Protein AF-A0A538CDM9-F1 (afdb_monomer)

Secondary structure (DSSP, 8-state):
--TT-----HHHHHHHHHHHHHHHHHHTTS---HHHHHHHHHHHHHHHHHHHSHHHHHHH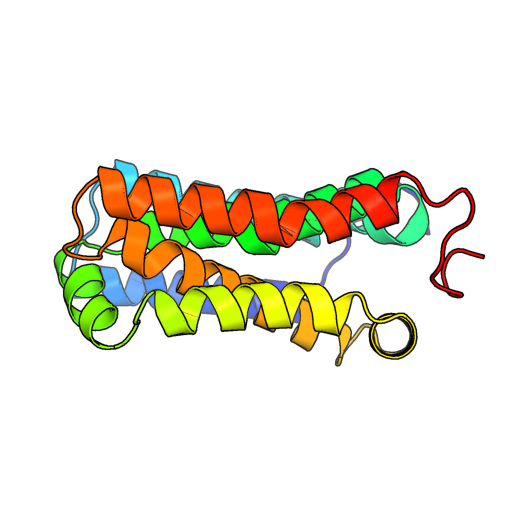HT-HHHHHHHHHIIIIIHHHHHHHHS-HHHHHHHHTT--HHHHHHHHHHHHHHHTSHHHHHHHHT-TTTHHHHHHHHHHHHHHHHHHHHHT----HHHHHHHHHHHHHHHHHHHHHHHH-SS-SSGGG-

Mean predicted aligned error: 5.81 Å

Foldseek 3Di:
DDLFDWDDDVLLVVVLVVLVVVLVVLCVPFNFDPQLVVLQVVLSVLSCPCHGGSLVVCCQPPDVVSVVVSLCSLQARSLLSSLLSRRLVVLLVCLVVQDLVVLLVQLLCLLVVCPPQVLVLVCVVVVNPSVVVSSVSSNVSNNSNNSCLNRNPDDPVVSVVSVVCSCVSNVVVVVVCVPPPDHPHPSND

Radius of gyration: 17.17 Å; Cα contacts (8 Å, |Δi|>4): 196; chains: 1; bounding box: 49×30×47 Å

Solvent-accessible surface area (backbone atoms only — not comparable to full-atom values): 9914 Å² total; per-residue (Å²): 135,62,65,80,39,65,40,89,53,67,65,60,51,49,52,53,50,51,52,50,49,53,51,60,59,44,41,80,83,44,67,55,54,72,67,24,48,53,30,35,54,49,21,52,51,50,54,46,47,42,51,37,31,29,52,33,43,31,20,78,74,74,35,68,69,48,34,51,50,42,49,45,42,45,28,44,51,28,19,37,26,43,53,57,24,42,30,65,73,61,34,40,59,55,28,77,78,47,50,59,88,52,24,47,57,51,30,51,48,53,56,55,53,53,67,34,54,74,51,33,49,54,17,67,77,30,62,93,48,50,36,51,51,48,55,49,49,36,27,53,26,18,33,46,48,37,34,36,59,76,37,31,97,63,56,71,68,57,43,51,52,50,53,49,48,52,50,64,69,49,43,58,58,57,51,51,68,70,69,47,95,55,76,83,40,73,83,76,104

Structure (mmCIF, N/CA/C/O backbone):
data_AF-A0A538CDM9-F1
#
_entry.id   AF-A0A538CDM9-F1
#
loop_
_atom_site.group_PDB
_atom_site.id
_atom_site.type_symbol
_atom_site.label_atom_id
_atom_site.label_alt_id
_atom_site.label_comp_id
_atom_site.label_asym_id
_atom_site.label_entity_id
_atom_site.label_seq_id
_atom_site.pdbx_PDB_ins_code
_atom_site.Cartn_x
_atom_site.Cartn_y
_atom_site.Cartn_z
_atom_site.occupancy
_atom_site.B_iso_or_equiv
_atom_site.auth_seq_id
_atom_site.auth_comp_id
_atom_site.auth_asym_id
_atom_site.auth_atom_id
_atom_site.pdbx_PDB_model_num
ATOM 1 N N . MET A 1 1 ? 10.489 6.451 -26.554 1.00 71.44 1 MET A N 1
ATOM 2 C CA . MET A 1 1 ? 9.442 7.415 -26.131 1.00 71.44 1 MET A CA 1
ATOM 3 C C . MET A 1 1 ? 10.116 8.700 -25.669 1.00 71.44 1 MET A C 1
ATOM 5 O O . MET A 1 1 ? 11.317 8.660 -25.470 1.00 71.44 1 MET A O 1
ATOM 9 N N . HIS A 1 2 ? 9.412 9.831 -25.560 1.00 82.75 2 HIS A N 1
ATOM 10 C CA . HIS A 1 2 ? 9.986 11.078 -25.026 1.00 82.75 2 HIS A CA 1
ATOM 11 C C . HIS A 1 2 ? 9.880 11.078 -23.486 1.00 82.75 2 HIS A C 1
ATOM 13 O O . HIS A 1 2 ? 8.833 10.661 -22.991 1.00 82.75 2 HIS A O 1
ATOM 19 N N . PRO A 1 3 ? 10.878 11.541 -22.707 1.00 76.88 3 PRO A N 1
ATOM 20 C CA . PRO A 1 3 ? 10.889 11.367 -21.247 1.00 76.88 3 PRO A CA 1
ATOM 21 C C . PRO A 1 3 ? 9.734 12.079 -20.534 1.00 76.88 3 PRO A C 1
ATOM 23 O O . PRO A 1 3 ? 9.311 11.637 -19.477 1.00 76.88 3 PRO A O 1
ATOM 26 N N . TYR A 1 4 ? 9.178 13.133 -21.138 1.00 84.38 4 TYR A N 1
ATOM 27 C CA . TYR A 1 4 ? 8.029 13.883 -20.614 1.00 84.38 4 TYR A CA 1
ATOM 28 C C . TYR A 1 4 ? 6.670 13.371 -21.126 1.00 84.38 4 TYR A C 1
ATOM 30 O O . TYR A 1 4 ? 5.665 14.074 -21.024 1.00 84.38 4 TYR A O 1
ATOM 38 N N . SER A 1 5 ? 6.632 12.178 -21.730 1.00 81.88 5 SER A N 1
ATOM 39 C CA . SER A 1 5 ? 5.381 11.598 -22.230 1.00 81.88 5 SER A CA 1
ATOM 40 C C . SER A 1 5 ? 4.506 11.162 -21.065 1.00 81.88 5 SER A C 1
ATOM 42 O O . SER A 1 5 ? 4.965 10.458 -20.165 1.00 81.88 5 SER A O 1
ATOM 44 N N . TRP A 1 6 ? 3.242 11.557 -21.117 1.00 84.75 6 TRP A N 1
ATOM 45 C CA . TRP A 1 6 ? 2.209 11.050 -20.226 1.00 84.75 6 TRP A CA 1
ATOM 46 C C . TRP A 1 6 ? 1.766 9.668 -20.693 1.00 84.75 6 TRP A C 1
ATOM 48 O O . TRP A 1 6 ? 1.718 9.407 -21.898 1.00 84.75 6 TRP A O 1
ATOM 58 N N . ALA A 1 7 ? 1.435 8.799 -19.745 1.00 77.38 7 ALA A N 1
ATOM 59 C CA . ALA A 1 7 ? 1.001 7.442 -20.027 1.00 77.38 7 ALA A CA 1
ATOM 60 C C . ALA A 1 7 ? -0.458 7.285 -19.596 1.00 77.38 7 ALA A C 1
ATOM 62 O O . ALA A 1 7 ? -0.781 7.342 -18.413 1.00 77.38 7 ALA A O 1
ATOM 63 N N . LEU A 1 8 ? -1.367 7.146 -20.562 1.00 78.94 8 LEU A N 1
ATOM 64 C CA . LEU A 1 8 ? -2.784 6.964 -20.268 1.00 78.94 8 LEU A CA 1
ATOM 65 C C . LEU A 1 8 ? -3.124 5.472 -20.297 1.00 78.94 8 LEU A C 1
ATOM 67 O O . LEU A 1 8 ? -3.406 4.908 -21.354 1.00 78.94 8 LEU A O 1
ATOM 71 N N . HIS A 1 9 ? -3.097 4.848 -19.123 1.00 79.81 9 HIS A N 1
ATOM 72 C CA . HIS A 1 9 ? -3.439 3.437 -18.940 1.00 79.81 9 HIS A CA 1
ATOM 73 C C . HIS A 1 9 ? -4.868 3.317 -18.415 1.00 79.81 9 HIS A C 1
ATOM 75 O O . HIS A 1 9 ? -5.147 3.594 -17.246 1.00 79.81 9 HIS A O 1
ATOM 81 N N . TRP A 1 10 ? -5.802 2.964 -19.301 1.00 81.12 10 TRP A N 1
ATOM 82 C CA . TRP A 1 10 ? -7.229 2.876 -18.966 1.00 81.12 10 TRP A CA 1
ATOM 83 C C . TRP A 1 10 ? -7.517 1.861 -17.864 1.00 81.12 10 TRP A C 1
ATOM 85 O O . TRP A 1 10 ? -8.378 2.084 -17.024 1.00 81.12 10 TRP A O 1
ATOM 95 N N . ASP A 1 11 ? -6.779 0.765 -17.845 1.00 79.00 11 ASP A N 1
ATOM 96 C CA . ASP A 1 11 ? -6.829 -0.279 -16.830 1.00 79.00 11 ASP A CA 1
ATOM 97 C C . ASP A 1 11 ? -6.421 0.243 -15.440 1.00 79.00 11 ASP A C 1
ATOM 99 O O . ASP A 1 11 ? -7.158 0.027 -14.477 1.00 79.00 11 ASP A O 1
ATOM 103 N N . VAL A 1 12 ? -5.333 1.014 -15.327 1.00 83.62 12 VAL A N 1
ATOM 104 C CA . VAL A 1 12 ? -4.927 1.647 -14.063 1.00 83.62 12 VAL A CA 1
ATOM 105 C C . VAL A 1 12 ? -6.004 2.617 -13.585 1.00 83.62 12 VAL A C 1
ATOM 107 O O . VAL A 1 12 ? -6.380 2.603 -12.412 1.00 83.62 12 VAL A O 1
ATOM 110 N N . LEU A 1 13 ? -6.555 3.427 -14.494 1.00 89.06 13 LEU A N 1
ATOM 111 C CA . LEU A 1 13 ? -7.652 4.340 -14.170 1.00 89.06 13 LEU A CA 1
ATOM 112 C C . LEU A 1 13 ? -8.905 3.586 -13.709 1.00 89.06 13 LEU A C 1
ATOM 114 O O . LEU A 1 13 ? -9.549 4.023 -12.758 1.00 89.06 13 LEU A O 1
ATOM 118 N N . LEU A 1 14 ? -9.230 2.444 -14.322 1.00 89.38 14 LEU A N 1
ATOM 119 C CA . LEU A 1 14 ? -10.339 1.586 -13.898 1.00 89.38 14 LEU A CA 1
ATOM 120 C C . LEU A 1 14 ? -10.108 1.011 -12.496 1.00 89.38 14 LEU A C 1
ATOM 122 O O . LEU A 1 14 ? -11.035 1.007 -11.688 1.00 89.38 14 LEU A O 1
ATOM 126 N N . VAL A 1 15 ? -8.888 0.570 -12.175 1.00 88.19 15 VAL A N 1
ATOM 127 C CA . VAL A 1 15 ? -8.544 0.062 -10.836 1.00 88.19 15 VAL A CA 1
ATOM 128 C C . VAL A 1 15 ? -8.622 1.174 -9.787 1.00 88.19 15 VAL A C 1
ATOM 130 O O . VAL A 1 15 ? -9.233 0.977 -8.736 1.00 88.19 15 VAL A O 1
ATOM 133 N N . ILE A 1 16 ? -8.079 2.362 -10.073 1.00 92.25 16 ILE A N 1
ATOM 134 C CA . ILE A 1 16 ? -8.169 3.526 -9.176 1.00 92.25 16 ILE A CA 1
ATOM 135 C C . ILE A 1 16 ? -9.632 3.956 -8.995 1.00 92.25 16 ILE A C 1
ATOM 137 O O . ILE A 1 16 ? -10.059 4.236 -7.875 1.00 92.25 16 ILE A O 1
ATOM 141 N N . ALA A 1 17 ? -10.430 3.959 -10.066 1.00 93.75 17 ALA A N 1
ATOM 142 C CA . ALA A 1 17 ? -11.854 4.271 -9.998 1.00 93.75 17 ALA A CA 1
ATOM 143 C C . ALA A 1 17 ? -12.630 3.233 -9.175 1.00 93.75 17 ALA A C 1
ATOM 145 O O . ALA A 1 17 ? -13.478 3.608 -8.366 1.00 93.75 17 ALA A O 1
ATOM 146 N N . ALA A 1 18 ? -12.322 1.941 -9.323 1.00 94.12 18 ALA A N 1
ATOM 147 C CA . ALA A 1 18 ? -12.914 0.876 -8.517 1.00 94.12 18 ALA A CA 1
ATOM 148 C C . ALA A 1 18 ? -12.544 1.018 -7.032 1.00 94.12 18 ALA A C 1
ATOM 150 O O . ALA A 1 18 ? -13.411 0.882 -6.167 1.00 94.12 18 ALA A O 1
ATOM 151 N N . LEU A 1 19 ? -11.287 1.358 -6.733 1.00 95.00 19 LEU A N 1
ATOM 152 C CA . LEU A 1 19 ? -10.815 1.652 -5.379 1.00 95.00 19 LEU A CA 1
ATOM 153 C C . LEU A 1 19 ? -11.555 2.857 -4.774 1.00 95.00 19 LEU A C 1
ATOM 155 O O . LEU A 1 19 ? -12.052 2.771 -3.650 1.00 95.00 19 LEU A O 1
ATOM 159 N N . ALA A 1 20 ? -11.688 3.954 -5.526 1.00 96.25 20 ALA A N 1
ATOM 160 C CA . ALA A 1 20 ? -12.450 5.135 -5.121 1.00 96.25 20 ALA A CA 1
ATOM 161 C C . ALA A 1 20 ? -13.928 4.809 -4.888 1.00 96.25 20 ALA A C 1
ATOM 163 O O . ALA A 1 20 ? -14.485 5.174 -3.853 1.00 96.25 20 ALA A O 1
ATOM 164 N N . ALA A 1 21 ? -14.558 4.064 -5.796 1.00 96.62 21 ALA A N 1
ATOM 165 C CA . ALA A 1 21 ? -15.938 3.626 -5.644 1.00 96.62 21 ALA A CA 1
ATOM 166 C C . ALA A 1 21 ? -16.118 2.773 -4.380 1.00 96.62 21 ALA A C 1
ATOM 168 O O . ALA A 1 21 ? -17.026 3.039 -3.593 1.00 96.62 21 ALA A O 1
ATOM 169 N N . ALA A 1 22 ? -15.235 1.800 -4.135 1.00 95.31 22 ALA A N 1
ATOM 170 C CA . ALA A 1 22 ? -15.267 0.974 -2.929 1.00 95.31 22 ALA A CA 1
ATOM 171 C C . ALA A 1 22 ? -15.126 1.822 -1.655 1.00 95.31 22 ALA A C 1
ATOM 173 O O . ALA A 1 22 ? -15.900 1.648 -0.708 1.00 95.31 22 ALA A O 1
ATOM 174 N N . TYR A 1 23 ? -14.198 2.785 -1.652 1.00 96.19 23 TYR A N 1
ATOM 175 C CA . TYR A 1 23 ? -14.035 3.726 -0.550 1.00 96.19 23 TYR A CA 1
ATOM 176 C C . TYR A 1 23 ? -15.311 4.537 -0.312 1.00 96.19 23 TYR A C 1
ATOM 178 O O . TYR A 1 23 ? -15.859 4.468 0.788 1.00 96.19 23 TYR A O 1
ATOM 186 N N . TYR A 1 24 ? -15.851 5.225 -1.323 1.00 95.38 24 TYR A N 1
ATOM 187 C CA . TYR A 1 24 ? -17.057 6.053 -1.186 1.00 95.38 24 TYR A CA 1
ATOM 188 C C . TYR A 1 24 ? -18.311 5.249 -0.822 1.00 95.38 24 TYR A C 1
ATOM 190 O O . TYR A 1 24 ? -19.150 5.728 -0.057 1.00 95.38 24 TYR A O 1
ATOM 198 N N . LEU A 1 25 ? -18.441 4.012 -1.308 1.00 96.50 25 LEU A N 1
ATOM 199 C CA . LEU A 1 25 ? -19.517 3.112 -0.891 1.00 96.50 25 LEU A CA 1
ATOM 200 C C . LEU A 1 25 ? -19.386 2.733 0.588 1.00 96.50 25 LEU A C 1
ATOM 202 O O . LEU A 1 25 ? -20.393 2.724 1.299 1.00 96.50 25 LEU A O 1
ATOM 206 N N . SER A 1 26 ? -18.164 2.489 1.079 1.00 95.19 26 SER A N 1
ATOM 207 C CA . SER A 1 26 ? -17.933 2.205 2.502 1.00 95.19 26 SER A CA 1
ATOM 208 C C . SER A 1 26 ? -18.357 3.368 3.410 1.00 95.19 26 SER A C 1
ATOM 210 O O . SER A 1 26 ? -18.910 3.125 4.485 1.00 95.19 26 SER A O 1
ATOM 212 N N . GLN A 1 27 ? -18.229 4.619 2.940 1.00 95.00 27 GLN A N 1
ATOM 213 C CA . GLN A 1 27 ? -18.580 5.825 3.706 1.00 95.00 27 GLN A CA 1
ATOM 214 C C . GLN A 1 27 ? -20.063 5.899 4.084 1.00 95.00 27 GLN A C 1
ATOM 216 O O . GLN A 1 27 ? -20.411 6.522 5.085 1.00 95.00 27 GLN A O 1
ATOM 221 N N . ARG A 1 28 ? -20.946 5.234 3.324 1.00 94.44 28 ARG A N 1
ATOM 222 C CA . ARG A 1 28 ? -22.389 5.179 3.618 1.00 94.44 28 ARG A CA 1
ATOM 223 C C . ARG A 1 28 ? -22.697 4.475 4.938 1.00 94.44 28 ARG A C 1
ATOM 225 O O . ARG A 1 28 ? -23.702 4.782 5.569 1.00 94.44 28 ARG A O 1
ATOM 232 N N . ARG A 1 29 ? -21.862 3.508 5.330 1.00 95.00 29 ARG A N 1
ATOM 233 C CA . ARG A 1 29 ? -22.064 2.678 6.528 1.00 95.00 29 ARG A CA 1
ATOM 234 C C . ARG A 1 29 ? -21.000 2.911 7.598 1.00 95.00 29 ARG A C 1
ATOM 236 O O . ARG A 1 29 ? -21.289 2.744 8.778 1.00 95.00 29 ARG A O 1
ATOM 243 N N . TRP A 1 30 ? -19.796 3.308 7.196 1.00 95.12 30 TRP A N 1
ATOM 244 C CA . TRP A 1 30 ? -18.678 3.597 8.087 1.00 95.12 30 TRP A CA 1
ATOM 245 C C . TRP A 1 30 ? -17.996 4.904 7.663 1.00 95.12 30 TRP A C 1
ATOM 247 O O . TRP A 1 30 ? -17.015 4.864 6.922 1.00 95.12 30 TRP A O 1
ATOM 257 N N . PRO A 1 31 ? -18.519 6.066 8.091 1.00 94.06 31 PRO A N 1
ATOM 258 C CA . PRO A 1 31 ? -17.959 7.353 7.705 1.00 94.06 31 PRO A CA 1
ATOM 259 C C . PRO A 1 31 ? -16.554 7.546 8.292 1.00 94.06 31 PRO A C 1
ATOM 261 O O . PRO A 1 31 ? -16.337 7.381 9.492 1.00 94.06 31 PRO A O 1
ATOM 264 N N . SER A 1 32 ? -15.617 7.921 7.429 1.00 93.12 32 SER A N 1
ATOM 265 C CA . SER A 1 32 ? -14.234 8.260 7.743 1.00 93.12 32 SER A CA 1
ATOM 266 C C . SER A 1 32 ? -14.113 9.703 8.234 1.00 93.12 32 SER A C 1
ATOM 268 O O . SER A 1 32 ? -14.827 10.600 7.760 1.00 93.12 32 SER A O 1
ATOM 270 N N . ASP A 1 33 ? -13.157 9.928 9.137 1.00 95.00 33 ASP A N 1
ATOM 271 C CA . ASP A 1 33 ? -12.760 11.265 9.587 1.00 95.00 33 ASP A CA 1
ATOM 272 C C . ASP A 1 33 ? -11.898 12.010 8.542 1.00 95.00 33 ASP A C 1
ATOM 274 O O . ASP A 1 33 ? -11.572 11.487 7.472 1.00 95.00 33 ASP A O 1
ATOM 278 N N . THR A 1 34 ? -11.520 13.256 8.842 1.00 96.31 34 THR A N 1
ATOM 279 C CA . THR A 1 34 ? -10.711 14.098 7.944 1.00 96.31 34 THR A CA 1
ATOM 280 C C . THR A 1 34 ? -9.331 13.509 7.642 1.00 96.31 34 THR A C 1
ATOM 282 O O . THR A 1 34 ? -8.855 13.633 6.517 1.00 96.31 34 THR A O 1
ATOM 285 N N . ARG A 1 35 ? -8.679 12.857 8.613 1.00 96.94 35 ARG A N 1
ATOM 286 C CA . ARG A 1 35 ? -7.337 12.280 8.428 1.00 96.94 35 ARG A CA 1
ATOM 287 C C . ARG A 1 35 ? -7.398 11.068 7.514 1.00 96.94 35 ARG A C 1
ATOM 289 O O . ARG A 1 35 ? -6.552 10.907 6.643 1.00 96.94 35 ARG A O 1
ATOM 296 N N . GLN A 1 36 ? -8.421 10.244 7.689 1.00 96.44 36 GLN A N 1
ATOM 297 C CA . GLN A 1 36 ? -8.665 9.073 6.861 1.00 96.44 36 GLN A CA 1
ATOM 298 C C . GLN A 1 36 ? -8.998 9.449 5.415 1.00 96.44 36 GLN A C 1
ATOM 300 O O . GLN A 1 36 ? -8.502 8.807 4.495 1.00 96.44 36 GLN A O 1
ATOM 305 N N . ARG A 1 37 ? -9.785 10.511 5.204 1.00 96.44 37 ARG A N 1
ATOM 306 C CA . ARG A 1 37 ? -10.039 11.061 3.861 1.00 96.44 37 ARG A CA 1
ATOM 307 C C . ARG A 1 37 ? -8.764 11.596 3.225 1.00 96.44 37 ARG A C 1
ATOM 309 O O . ARG A 1 37 ? -8.433 11.185 2.124 1.00 96.44 37 ARG A O 1
ATOM 316 N N . ALA A 1 38 ? -8.000 12.410 3.954 1.00 97.81 38 ALA A N 1
ATOM 317 C CA . ALA A 1 38 ? -6.731 12.939 3.459 1.00 97.81 38 ALA A CA 1
ATOM 318 C C . ALA A 1 38 ? -5.731 11.825 3.102 1.00 97.81 38 ALA A C 1
ATOM 320 O O . ALA A 1 38 ? -5.027 11.929 2.102 1.00 97.81 38 ALA A O 1
ATOM 321 N N . ALA A 1 39 ? -5.684 10.743 3.885 1.00 98.00 39 ALA A N 1
ATOM 322 C CA . ALA A 1 39 ? -4.864 9.579 3.564 1.00 98.00 39 ALA A CA 1
ATOM 323 C C . ALA A 1 39 ? -5.341 8.868 2.291 1.00 98.00 39 ALA A C 1
ATOM 325 O O . ALA A 1 39 ? -4.513 8.490 1.465 1.00 98.00 39 ALA A O 1
ATOM 326 N N . PHE A 1 40 ? -6.657 8.721 2.106 1.00 97.94 40 PHE A N 1
ATOM 327 C CA . PHE A 1 40 ? -7.216 8.156 0.879 1.00 97.94 40 PHE A CA 1
ATOM 328 C C . PHE A 1 40 ? -6.878 9.012 -0.344 1.00 97.94 40 PHE A C 1
ATOM 330 O O . PHE A 1 40 ? -6.372 8.495 -1.339 1.00 97.94 40 PHE A O 1
ATOM 337 N N . ASP A 1 41 ? -7.096 10.322 -0.241 1.00 97.50 41 ASP A N 1
ATOM 338 C CA . ASP A 1 41 ? -6.801 11.277 -1.305 1.00 97.50 41 ASP A CA 1
ATOM 339 C C . ASP A 1 41 ? -5.310 11.239 -1.659 1.00 97.50 41 ASP A C 1
ATOM 341 O O . ASP A 1 41 ? -4.950 11.154 -2.832 1.00 97.50 41 ASP A O 1
ATOM 345 N N . LEU A 1 42 ? -4.431 11.203 -0.651 1.00 98.19 42 LEU A N 1
ATOM 346 C CA . LEU A 1 42 ? -2.991 11.072 -0.858 1.00 98.19 42 LEU A CA 1
ATOM 347 C C . LEU A 1 42 ? -2.626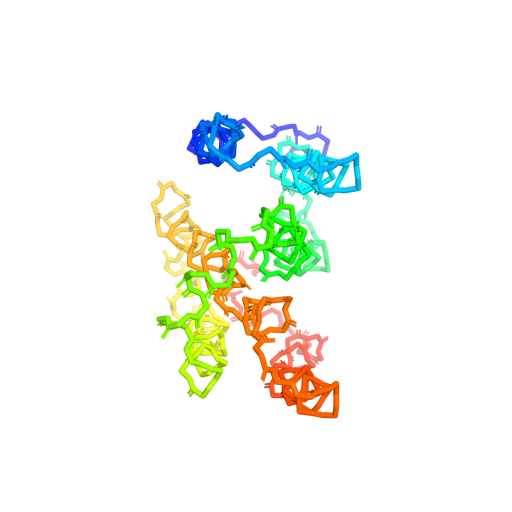 9.752 -1.550 1.00 98.19 42 LEU A C 1
ATOM 349 O O . LEU A 1 42 ? -1.779 9.758 -2.441 1.00 98.19 42 LEU A O 1
ATOM 353 N N . ALA A 1 43 ? -3.265 8.634 -1.195 1.00 97.69 43 ALA A N 1
ATOM 354 C CA . ALA A 1 43 ? -3.029 7.356 -1.863 1.00 97.69 43 ALA A CA 1
ATOM 355 C C . ALA A 1 43 ? -3.406 7.412 -3.349 1.00 97.69 43 ALA A C 1
ATOM 357 O O . ALA A 1 43 ? -2.633 6.972 -4.199 1.00 97.69 43 ALA A O 1
ATOM 358 N N . VAL A 1 44 ? -4.567 7.990 -3.672 1.00 97.00 44 VAL A N 1
ATOM 359 C CA . VAL A 1 44 ? -5.025 8.163 -5.059 1.00 97.00 44 VAL A CA 1
ATOM 360 C C . VAL A 1 44 ? -4.086 9.089 -5.830 1.00 97.00 44 VAL A C 1
ATOM 362 O O . VAL A 1 44 ? -3.686 8.758 -6.945 1.00 97.00 44 VAL A O 1
ATOM 365 N N . 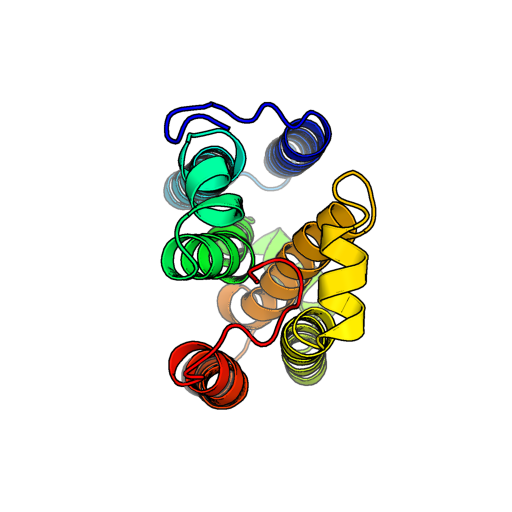ILE A 1 45 ? -3.681 10.213 -5.232 1.00 96.81 45 ILE A N 1
ATOM 366 C CA . ILE A 1 45 ? -2.726 11.151 -5.835 1.00 96.81 45 ILE A CA 1
ATOM 367 C C . ILE A 1 45 ? -1.392 10.458 -6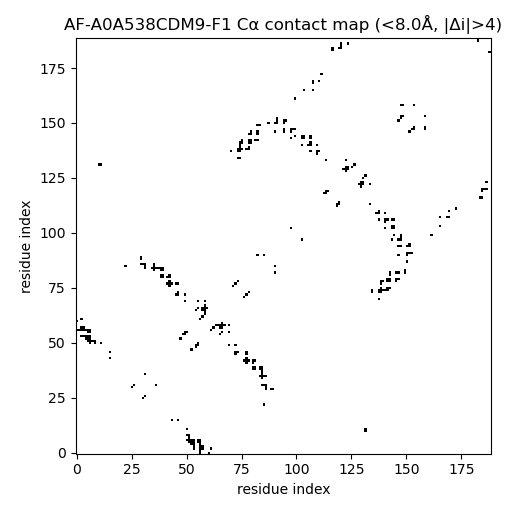.118 1.00 96.81 45 ILE A C 1
ATOM 369 O O . ILE A 1 45 ? -0.852 10.624 -7.208 1.00 96.81 45 ILE A O 1
ATOM 373 N N . LEU A 1 46 ? -0.875 9.654 -5.183 1.00 96.31 46 LEU A N 1
ATOM 374 C CA . LEU A 1 46 ? 0.366 8.900 -5.376 1.00 96.31 46 LEU A CA 1
ATOM 375 C C . LEU A 1 46 ? 0.252 7.896 -6.526 1.00 96.31 46 LEU A C 1
ATOM 377 O O . LEU A 1 46 ? 1.139 7.858 -7.376 1.00 96.31 46 LEU A O 1
ATOM 381 N N . LEU A 1 47 ? -0.840 7.127 -6.593 1.00 94.44 47 LEU A N 1
ATOM 382 C CA . LEU A 1 47 ? -1.067 6.167 -7.679 1.00 94.44 47 LEU A CA 1
ATOM 383 C C . LEU A 1 47 ? -1.157 6.867 -9.041 1.00 94.44 47 LEU A C 1
ATOM 385 O O . LEU A 1 47 ? -0.509 6.447 -9.999 1.00 94.44 47 LEU A O 1
ATOM 389 N N . LEU A 1 48 ? -1.898 7.975 -9.128 1.00 94.12 48 LEU A N 1
ATOM 390 C CA . LEU A 1 48 ? -1.967 8.778 -10.350 1.00 94.12 48 LEU A CA 1
ATOM 391 C C . LEU A 1 48 ? -0.598 9.367 -10.713 1.00 94.12 48 LEU A C 1
ATOM 393 O O . LEU A 1 48 ? -0.215 9.350 -11.882 1.00 94.12 48 LEU A O 1
ATOM 397 N N . ALA A 1 49 ? 0.163 9.842 -9.724 1.00 93.81 49 ALA A N 1
ATOM 398 C CA . ALA A 1 49 ? 1.491 10.398 -9.938 1.00 93.81 49 ALA A CA 1
ATOM 399 C C . ALA A 1 49 ? 2.436 9.366 -10.566 1.00 93.81 49 ALA A C 1
ATOM 401 O O . ALA A 1 49 ? 3.071 9.664 -11.575 1.00 93.81 49 ALA A O 1
ATOM 402 N N . VAL A 1 50 ? 2.511 8.148 -10.025 1.00 92.25 50 VAL A N 1
ATOM 403 C CA . VAL A 1 50 ? 3.478 7.148 -10.506 1.00 92.25 50 VAL A CA 1
ATOM 404 C C . VAL A 1 50 ? 3.065 6.466 -11.813 1.00 92.25 50 VAL A C 1
ATOM 406 O O . VAL A 1 50 ? 3.944 6.020 -12.545 1.00 92.25 50 VAL A O 1
ATOM 409 N N . TYR A 1 51 ? 1.768 6.403 -12.143 1.00 89.81 51 TYR A N 1
ATOM 410 C CA . TYR A 1 51 ? 1.290 5.696 -13.343 1.00 89.81 51 TYR A CA 1
ATOM 411 C C . TYR A 1 51 ? 0.879 6.583 -14.518 1.00 89.81 51 TYR A C 1
ATOM 413 O O . TYR A 1 51 ? 0.989 6.135 -15.656 1.00 89.81 51 TYR A O 1
ATOM 421 N N . ILE A 1 52 ? 0.400 7.805 -14.275 1.00 90.00 52 ILE A N 1
ATOM 422 C CA . ILE A 1 52 ? -0.170 8.652 -15.337 1.00 90.00 52 ILE A CA 1
ATOM 423 C C . ILE A 1 52 ? 0.818 9.721 -15.808 1.00 90.00 52 ILE A C 1
ATOM 425 O O . ILE A 1 52 ? 0.838 10.107 -16.981 1.00 90.00 52 ILE A O 1
ATOM 429 N N . THR A 1 53 ? 1.662 10.202 -14.897 1.00 90.38 53 THR A N 1
ATOM 430 C CA . THR A 1 53 ? 2.625 11.265 -15.196 1.00 90.38 53 THR A CA 1
ATOM 431 C C . THR A 1 53 ? 3.871 10.711 -15.902 1.00 90.38 53 THR A C 1
ATOM 433 O O . THR A 1 53 ? 4.070 9.493 -15.961 1.00 90.38 53 THR A O 1
ATOM 436 N N . PRO A 1 54 ? 4.772 11.587 -16.387 1.00 89.81 54 PRO A N 1
ATOM 437 C CA . PRO A 1 54 ? 6.052 11.174 -16.956 1.00 89.81 54 PRO A CA 1
ATOM 438 C C . PRO A 1 54 ? 6.917 10.272 -16.071 1.00 89.81 54 PRO A C 1
ATOM 440 O O . PRO A 1 54 ? 7.810 9.610 -16.593 1.00 89.81 54 PRO A O 1
ATOM 443 N N . LEU A 1 55 ? 6.651 10.195 -14.759 1.00 86.88 55 LEU A N 1
ATOM 444 C CA . LEU A 1 55 ? 7.326 9.252 -13.866 1.00 86.88 55 LEU A CA 1
ATOM 445 C C . LEU A 1 55 ? 7.226 7.808 -14.362 1.00 86.88 55 LEU A C 1
ATOM 447 O O . LEU A 1 55 ? 8.224 7.098 -14.305 1.00 86.88 55 LEU A O 1
ATOM 451 N N . HIS A 1 56 ? 6.083 7.406 -14.922 1.00 86.38 56 HIS A N 1
ATOM 452 C CA . HIS A 1 56 ? 5.919 6.074 -15.498 1.00 86.38 56 HIS A CA 1
ATOM 453 C C . HIS A 1 56 ? 6.848 5.851 -16.701 1.00 86.38 56 HIS A C 1
ATOM 455 O O . HIS A 1 56 ? 7.542 4.840 -16.799 1.00 86.38 56 HIS A O 1
ATOM 461 N N . THR A 1 57 ? 6.914 6.829 -17.606 1.00 84.62 57 THR A N 1
ATOM 462 C CA . THR A 1 57 ? 7.788 6.770 -18.785 1.00 84.62 57 THR A CA 1
ATOM 463 C C . THR A 1 57 ? 9.262 6.730 -18.374 1.00 84.62 57 THR A C 1
ATOM 465 O O . THR A 1 57 ? 10.046 5.970 -18.942 1.00 84.62 57 THR A O 1
ATOM 468 N N . ILE A 1 58 ? 9.643 7.514 -17.362 1.00 84.44 58 ILE A N 1
ATOM 469 C CA . ILE A 1 58 ? 11.000 7.540 -16.807 1.00 84.44 58 ILE A CA 1
ATOM 470 C C . ILE A 1 58 ? 11.341 6.205 -16.134 1.00 84.44 58 ILE A C 1
ATOM 472 O O . ILE A 1 58 ? 12.425 5.675 -16.376 1.00 84.44 58 ILE A O 1
ATOM 476 N N . ALA A 1 59 ? 10.421 5.646 -15.345 1.00 82.44 59 ALA A N 1
ATOM 477 C CA . ALA A 1 59 ? 10.572 4.342 -14.710 1.00 82.44 59 ALA A CA 1
ATOM 478 C C . ALA A 1 59 ? 10.835 3.235 -15.738 1.00 82.44 59 ALA A C 1
ATOM 480 O O . ALA A 1 59 ? 11.792 2.478 -15.605 1.00 82.44 59 ALA A O 1
ATOM 481 N N . LEU A 1 60 ? 10.015 3.146 -16.787 1.00 80.50 60 LEU A N 1
ATOM 482 C CA . LEU A 1 60 ? 10.109 2.035 -17.733 1.00 80.50 60 LEU A CA 1
ATOM 483 C C . LEU A 1 60 ? 11.254 2.161 -18.741 1.00 80.50 60 LEU A C 1
ATOM 485 O O . LEU A 1 60 ? 11.770 1.138 -19.186 1.00 80.50 60 LEU A O 1
ATOM 489 N N . HIS A 1 61 ? 11.651 3.380 -19.118 1.00 79.25 61 HIS A N 1
ATOM 490 C CA . HIS A 1 61 ? 12.551 3.579 -20.261 1.00 79.25 61 HIS A CA 1
ATOM 491 C C . HIS A 1 61 ? 13.888 4.251 -19.940 1.00 79.25 61 HIS A C 1
ATOM 493 O O . HIS A 1 61 ? 14.744 4.295 -20.821 1.00 79.25 61 HIS A O 1
ATOM 499 N N . TYR A 1 62 ? 14.081 4.794 -18.732 1.00 78.75 62 TYR A N 1
ATOM 500 C CA . TYR A 1 62 ? 15.256 5.624 -18.440 1.00 78.75 62 TYR A CA 1
ATOM 501 C C . TYR A 1 62 ? 15.969 5.261 -17.141 1.00 78.75 62 TYR A C 1
ATOM 503 O O . TYR A 1 62 ? 17.179 5.053 -17.153 1.00 78.75 62 TYR A O 1
ATOM 511 N N . LEU A 1 63 ? 15.255 5.229 -16.013 1.00 81.38 63 LEU A N 1
ATOM 512 C CA . LEU A 1 63 ? 15.869 5.161 -14.689 1.00 81.38 63 LEU A CA 1
ATOM 513 C C . LEU A 1 63 ? 15.290 4.022 -13.855 1.00 81.38 63 LEU A C 1
ATOM 515 O O . LEU A 1 63 ? 14.165 4.099 -13.358 1.00 81.38 63 LEU A O 1
ATOM 519 N N . LEU A 1 64 ? 16.133 3.022 -13.594 1.00 77.38 64 LEU A N 1
ATOM 520 C CA . LEU A 1 64 ? 15.817 1.900 -12.708 1.00 77.38 64 LEU A CA 1
ATOM 521 C C . LEU A 1 64 ? 15.448 2.360 -11.285 1.00 77.38 64 LEU A C 1
ATOM 523 O O . LEU A 1 64 ? 14.574 1.782 -10.650 1.00 77.38 64 LEU A O 1
ATOM 527 N N . SER A 1 65 ? 16.060 3.437 -10.789 1.00 78.31 65 SER A N 1
ATOM 528 C CA . SER A 1 65 ? 15.731 4.005 -9.475 1.00 78.31 65 SER A CA 1
ATOM 529 C C . SER A 1 65 ? 14.298 4.538 -9.399 1.00 78.31 65 SER A C 1
ATOM 531 O O . SER A 1 65 ? 13.635 4.366 -8.379 1.00 78.31 65 SER A O 1
ATOM 533 N N . ILE A 1 66 ? 13.797 5.147 -10.479 1.00 84.00 66 ILE A N 1
ATOM 534 C CA . ILE A 1 66 ? 12.413 5.633 -10.557 1.00 84.00 66 ILE A CA 1
ATOM 535 C C . ILE A 1 66 ? 11.442 4.459 -10.693 1.00 84.00 66 ILE A C 1
ATOM 537 O O . ILE A 1 66 ? 10.374 4.492 -10.090 1.00 84.00 66 ILE A O 1
ATOM 541 N N . HIS A 1 67 ? 11.839 3.390 -11.387 1.00 82.75 67 HIS A N 1
ATOM 542 C CA . HIS A 1 67 ? 11.080 2.140 -11.403 1.00 82.75 67 HIS A CA 1
ATOM 543 C C . HIS A 1 67 ? 10.943 1.520 -10.005 1.00 82.75 67 HIS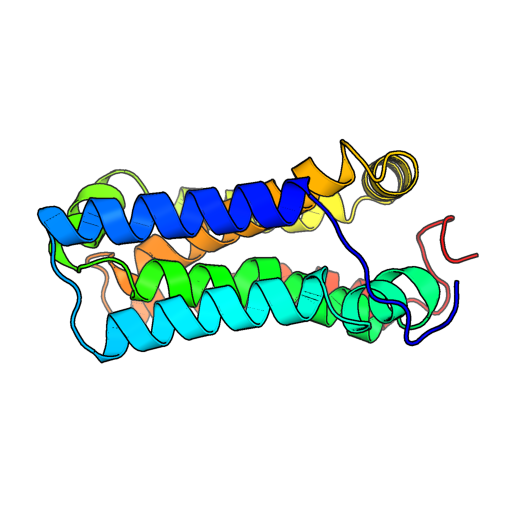 A C 1
ATOM 545 O O . HIS A 1 67 ? 9.837 1.205 -9.574 1.00 82.75 67 HIS A O 1
ATOM 551 N N . PHE A 1 68 ? 12.031 1.430 -9.237 1.00 82.56 68 PHE A N 1
ATOM 552 C CA . PHE A 1 68 ? 11.946 0.945 -7.857 1.00 82.56 68 PHE A CA 1
ATOM 553 C C . PHE A 1 68 ? 11.117 1.862 -6.961 1.00 82.56 68 PHE A C 1
ATOM 555 O O . PHE A 1 68 ? 10.330 1.367 -6.156 1.00 82.56 68 PHE A O 1
ATOM 562 N N . LEU A 1 69 ? 11.225 3.183 -7.125 1.00 85.94 69 LEU A N 1
ATOM 563 C CA . LEU A 1 69 ? 10.371 4.125 -6.402 1.00 85.94 69 LEU A CA 1
ATOM 564 C C . LEU A 1 69 ? 8.886 3.916 -6.736 1.00 85.94 69 LEU A C 1
ATOM 566 O O . LEU A 1 69 ? 8.051 3.947 -5.834 1.00 85.94 69 LEU A O 1
ATOM 570 N N . GLN A 1 70 ? 8.554 3.667 -8.006 1.00 88.25 70 GLN A N 1
ATOM 571 C CA . GLN A 1 70 ? 7.195 3.330 -8.431 1.00 88.25 70 GLN A CA 1
ATOM 572 C C . GLN A 1 70 ? 6.702 2.034 -7.774 1.00 88.25 70 GLN A C 1
ATOM 574 O O . GLN A 1 70 ? 5.565 2.000 -7.294 1.00 88.25 70 GLN A O 1
ATOM 579 N N . ASN A 1 71 ? 7.550 1.007 -7.677 1.00 86.00 71 ASN A N 1
ATOM 580 C CA . ASN A 1 71 ? 7.202 -0.244 -7.001 1.00 86.00 71 ASN A CA 1
ATOM 581 C C . ASN A 1 71 ? 6.960 -0.020 -5.504 1.00 86.00 71 ASN A C 1
ATOM 583 O O . ASN A 1 71 ? 5.929 -0.446 -4.996 1.00 86.00 71 ASN A O 1
ATOM 587 N N . VAL A 1 72 ? 7.829 0.726 -4.813 1.00 88.56 72 VAL A N 1
ATOM 588 C CA . VAL A 1 72 ? 7.652 1.063 -3.386 1.00 88.56 72 VAL A CA 1
ATOM 589 C C . VAL A 1 72 ? 6.364 1.860 -3.157 1.00 88.56 72 VAL A C 1
ATOM 591 O O . VAL A 1 72 ? 5.573 1.541 -2.267 1.00 88.56 72 VAL A O 1
ATOM 594 N N . ALA A 1 73 ? 6.100 2.872 -3.985 1.00 92.94 73 ALA A N 1
ATOM 595 C CA . ALA A 1 73 ? 4.882 3.668 -3.875 1.00 92.94 73 ALA A CA 1
ATOM 596 C C . ALA A 1 73 ? 3.617 2.811 -4.060 1.00 92.94 73 ALA A C 1
ATOM 598 O O . ALA A 1 73 ? 2.643 2.982 -3.325 1.00 92.94 73 ALA A O 1
ATOM 599 N N . THR A 1 74 ? 3.647 1.868 -5.005 1.00 91.50 74 THR A N 1
ATOM 600 C CA . THR A 1 74 ? 2.506 1.006 -5.352 1.00 91.50 74 THR A CA 1
ATOM 601 C C . THR A 1 74 ? 2.304 -0.140 -4.363 1.00 91.50 74 THR A C 1
ATOM 603 O O . THR A 1 74 ? 1.166 -0.488 -4.059 1.00 91.50 74 THR A O 1
ATOM 606 N N . ALA A 1 75 ? 3.384 -0.733 -3.860 1.00 89.06 75 ALA A N 1
ATOM 607 C CA . ALA A 1 75 ? 3.350 -1.938 -3.036 1.00 89.06 75 ALA A CA 1
ATOM 608 C C . ALA A 1 75 ? 3.363 -1.649 -1.527 1.00 89.06 75 ALA A C 1
ATOM 610 O O . ALA A 1 75 ? 2.960 -2.505 -0.740 1.00 89.06 75 ALA A O 1
ATOM 611 N N . GLU A 1 76 ? 3.786 -0.455 -1.101 1.00 92.75 76 GLU A N 1
ATOM 612 C CA . GLU A 1 76 ? 3.910 -0.119 0.322 1.00 92.75 76 GLU A CA 1
ATOM 613 C C . GLU A 1 76 ? 3.142 1.146 0.689 1.00 92.75 76 GLU A C 1
ATOM 615 O O . GLU A 1 76 ? 2.275 1.098 1.562 1.00 92.75 76 GLU A O 1
ATOM 620 N N . TRP A 1 77 ? 3.423 2.276 0.036 1.00 96.06 77 TRP A N 1
ATOM 621 C CA . TRP A 1 77 ? 2.917 3.573 0.500 1.00 96.06 77 TRP A CA 1
ATOM 622 C C . TRP A 1 77 ? 1.425 3.754 0.228 1.00 96.06 77 TRP A C 1
ATOM 624 O O . TRP A 1 77 ? 0.658 4.019 1.156 1.00 96.06 77 TRP A O 1
ATOM 634 N N . ALA A 1 78 ? 0.992 3.583 -1.024 1.00 97.00 78 ALA A N 1
ATOM 635 C CA . ALA A 1 78 ? -0.417 3.705 -1.379 1.00 97.00 78 ALA A CA 1
ATOM 636 C C . ALA A 1 78 ? -1.287 2.650 -0.666 1.00 97.00 78 ALA A C 1
ATOM 638 O O . ALA A 1 78 ? -2.302 3.041 -0.085 1.00 97.00 78 ALA A O 1
ATOM 639 N N . PRO A 1 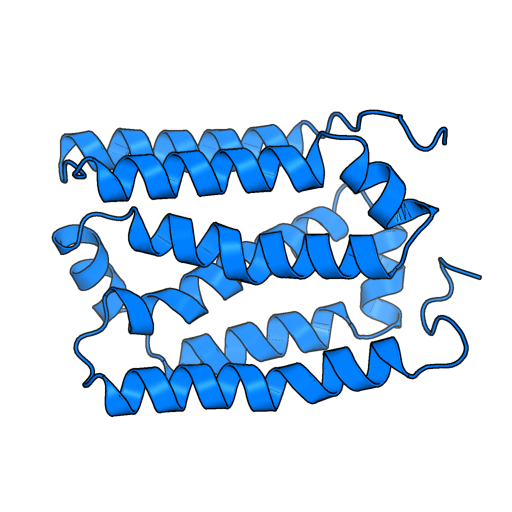79 ? -0.901 1.358 -0.593 1.00 96.94 79 PRO A N 1
ATOM 640 C CA . PRO A 1 79 ? -1.630 0.374 0.200 1.00 96.94 79 PRO A CA 1
ATOM 641 C C . PRO A 1 79 ? -1.742 0.743 1.678 1.00 96.94 79 PRO A C 1
ATOM 643 O O . PRO A 1 79 ? -2.836 0.670 2.233 1.00 96.94 79 PRO A O 1
ATOM 646 N N . GLY A 1 80 ? -0.651 1.185 2.314 1.00 97.44 80 GLY A N 1
ATOM 647 C CA . GLY A 1 80 ? -0.661 1.583 3.724 1.00 97.44 80 GLY A CA 1
ATOM 648 C C . GLY A 1 80 ? -1.611 2.749 3.999 1.00 97.44 80 GLY A C 1
ATOM 649 O O . GLY A 1 80 ? -2.395 2.704 4.951 1.00 97.44 80 GLY A O 1
ATOM 650 N N . LEU A 1 81 ? -1.613 3.756 3.122 1.00 98.25 81 LEU A N 1
ATOM 651 C CA . LEU A 1 81 ? -2.540 4.886 3.192 1.00 98.25 81 LEU A CA 1
ATOM 652 C C . LEU A 1 81 ? -3.998 4.463 2.968 1.00 98.25 81 LEU A C 1
ATOM 654 O O . LEU A 1 81 ? -4.882 4.908 3.700 1.00 98.25 81 LEU A O 1
ATOM 658 N N . VAL A 1 82 ? -4.254 3.563 2.014 1.00 98.00 82 VAL A N 1
ATOM 659 C CA . VAL A 1 82 ? -5.591 2.999 1.772 1.00 98.00 82 VAL A CA 1
ATOM 660 C C . VAL A 1 82 ? -6.084 2.227 2.989 1.00 98.00 82 VAL A C 1
ATOM 662 O O . VAL A 1 82 ? -7.213 2.437 3.423 1.00 98.00 82 VAL A O 1
ATOM 665 N N . VAL A 1 83 ? -5.245 1.378 3.588 1.00 97.75 83 VAL A N 1
ATOM 666 C CA . VAL A 1 83 ? -5.596 0.637 4.806 1.00 97.75 83 VAL A CA 1
ATOM 667 C C . VAL A 1 83 ? -5.887 1.602 5.955 1.00 97.75 83 VAL A C 1
ATOM 669 O O . VAL A 1 83 ? -6.873 1.420 6.668 1.00 97.75 83 VAL A O 1
ATOM 672 N N . TYR A 1 84 ? -5.082 2.651 6.127 1.00 97.88 84 TYR A N 1
ATOM 673 C CA . TYR A 1 84 ? -5.310 3.679 7.146 1.00 97.88 84 TYR A CA 1
ATOM 674 C C . TYR A 1 84 ? -6.625 4.448 6.940 1.00 97.88 84 TYR A C 1
ATOM 676 O O . TYR A 1 84 ? -7.338 4.745 7.904 1.00 97.88 84 TYR A O 1
ATOM 684 N N . ALA A 1 85 ? -6.983 4.723 5.685 1.00 97.50 85 ALA A N 1
ATOM 685 C CA . ALA A 1 85 ? -8.222 5.403 5.331 1.00 97.50 85 ALA A CA 1
ATOM 686 C C . ALA A 1 85 ? -9.490 4.601 5.673 1.00 97.50 85 ALA A C 1
ATOM 688 O O . ALA A 1 85 ? -10.565 5.185 5.853 1.00 97.50 85 ALA A O 1
ATOM 689 N N . VAL A 1 86 ? -9.386 3.272 5.783 1.00 96.38 86 VAL A N 1
ATOM 690 C CA . VAL A 1 86 ? -10.511 2.407 6.156 1.00 96.38 86 VAL A CA 1
ATOM 691 C C . VAL A 1 86 ? -10.955 2.712 7.585 1.00 96.38 86 VAL A C 1
ATOM 693 O O . VAL A 1 86 ? -10.170 2.667 8.532 1.00 96.38 86 VAL A O 1
ATOM 696 N N . ALA A 1 87 ? -12.250 2.979 7.763 1.00 95.56 87 ALA A N 1
ATOM 697 C CA . ALA A 1 87 ? -12.846 3.219 9.072 1.00 95.56 87 ALA A CA 1
ATOM 698 C C . ALA A 1 87 ? -12.512 2.079 10.064 1.00 95.56 87 ALA A C 1
ATOM 700 O O . ALA A 1 87 ? -12.681 0.905 9.712 1.00 95.56 87 ALA A O 1
ATOM 701 N N . PRO A 1 88 ? -12.119 2.368 11.324 1.00 94.44 88 PRO A N 1
ATOM 702 C CA . PRO A 1 88 ? -11.592 1.342 12.231 1.00 94.44 88 PRO A CA 1
ATOM 703 C C . PRO A 1 88 ? -12.563 0.188 12.514 1.00 94.44 88 PRO A C 1
ATOM 705 O O . PRO A 1 88 ? -12.144 -0.938 12.763 1.00 94.44 88 PRO A O 1
ATOM 708 N N . ALA A 1 89 ? -13.875 0.440 12.471 1.00 94.12 89 ALA A N 1
ATOM 709 C CA . ALA A 1 89 ? -14.890 -0.599 12.651 1.00 94.12 89 ALA A CA 1
ATOM 710 C C . ALA A 1 89 ? -14.878 -1.638 11.512 1.00 94.12 89 ALA A C 1
ATOM 712 O O . ALA A 1 89 ? -14.900 -2.844 11.773 1.00 94.12 89 ALA A O 1
ATOM 713 N N . LEU A 1 90 ? -14.797 -1.179 10.259 1.00 95.19 90 LEU A N 1
ATOM 714 C CA . LEU A 1 90 ? -14.663 -2.051 9.092 1.00 95.19 90 LEU A CA 1
ATOM 715 C C . LEU A 1 90 ? -13.288 -2.731 9.091 1.00 95.19 90 LEU A C 1
ATOM 717 O O . LEU A 1 90 ? -13.207 -3.952 8.971 1.00 95.19 90 LEU A O 1
ATOM 721 N N . GLY A 1 91 ? -12.231 -1.952 9.334 1.00 95.44 91 GLY A N 1
ATOM 722 C CA . GLY A 1 91 ? -10.850 -2.421 9.415 1.00 95.44 91 GLY A CA 1
ATOM 723 C C . GLY A 1 91 ? -10.676 -3.596 10.375 1.00 95.44 91 GLY A C 1
ATOM 724 O O . GLY A 1 91 ? -10.204 -4.663 9.980 1.00 95.44 91 GLY A O 1
ATOM 725 N N . ARG A 1 92 ? -11.151 -3.452 11.618 1.00 95.06 92 ARG A N 1
ATOM 726 C CA . ARG A 1 92 ? -11.108 -4.517 12.636 1.00 95.06 92 ARG A CA 1
ATOM 727 C C . ARG A 1 92 ? -11.945 -5.744 12.278 1.00 95.06 92 ARG A C 1
ATOM 729 O O . ARG A 1 92 ? -11.600 -6.847 12.691 1.00 95.06 92 ARG A O 1
ATOM 736 N N . THR A 1 93 ? -13.040 -5.572 11.536 1.00 94.81 93 THR A N 1
ATOM 737 C CA . THR A 1 93 ? -13.877 -6.699 11.089 1.00 94.81 93 THR A CA 1
ATOM 738 C C . THR A 1 93 ? -13.121 -7.552 10.078 1.00 94.81 93 THR A C 1
ATOM 740 O O . THR A 1 93 ? -13.049 -8.768 10.230 1.00 94.81 93 THR A O 1
ATOM 743 N N . VAL A 1 94 ? -12.498 -6.905 9.092 1.00 94.94 94 VAL A N 1
ATOM 744 C CA . VAL A 1 94 ? -11.689 -7.574 8.065 1.00 94.94 94 VAL A CA 1
ATOM 745 C C . VAL A 1 94 ? -10.400 -8.153 8.657 1.00 94.94 94 VAL A C 1
ATOM 747 O O . VAL A 1 94 ? -9.987 -9.241 8.268 1.00 94.94 94 VAL A O 1
ATOM 750 N N . ALA A 1 95 ? -9.804 -7.494 9.658 1.00 94.62 95 ALA A N 1
ATOM 751 C CA . ALA A 1 95 ? -8.560 -7.940 10.292 1.00 94.62 95 ALA A CA 1
ATOM 752 C C . ALA A 1 95 ? -8.656 -9.345 10.909 1.00 94.62 95 ALA A C 1
ATOM 754 O O . ALA A 1 95 ? -7.645 -10.029 11.024 1.00 94.62 95 ALA A O 1
ATOM 755 N N . ARG A 1 96 ? -9.865 -9.813 11.250 1.00 91.69 96 ARG A N 1
ATOM 756 C CA . ARG A 1 96 ? -10.104 -11.181 11.745 1.00 91.69 96 ARG A CA 1
ATOM 757 C C . ARG A 1 96 ? -9.759 -12.264 10.722 1.00 91.69 96 ARG A C 1
ATOM 759 O O . ARG A 1 96 ? -9.503 -13.396 11.112 1.00 91.69 96 ARG A O 1
ATOM 766 N N . PHE A 1 97 ? -9.757 -11.916 9.439 1.00 94.69 97 PHE A N 1
ATOM 767 C CA . PHE A 1 97 ? -9.463 -12.827 8.335 1.00 94.69 97 PHE A CA 1
ATOM 7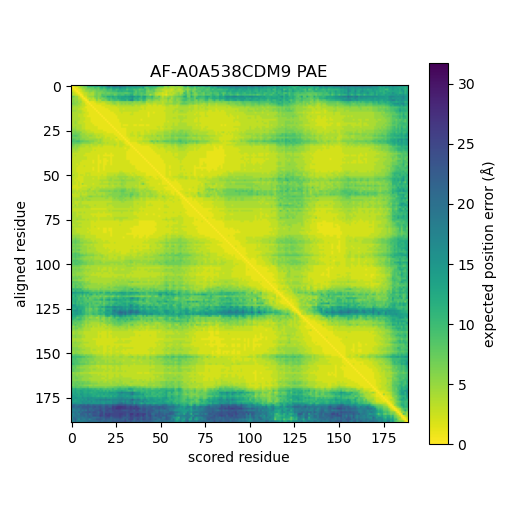68 C C . PHE A 1 97 ? -8.032 -12.676 7.804 1.00 94.69 97 PHE A C 1
ATOM 770 O O . PHE A 1 97 ? -7.623 -13.447 6.942 1.00 94.69 97 PHE A O 1
ATOM 777 N N . ILE A 1 98 ? -7.262 -11.700 8.303 1.00 94.12 98 ILE A N 1
ATOM 778 C CA . ILE A 1 98 ? -5.911 -11.400 7.818 1.00 94.12 98 ILE A CA 1
ATOM 779 C C . ILE A 1 98 ? -4.912 -11.650 8.946 1.00 94.12 98 ILE A C 1
ATOM 781 O O . ILE A 1 98 ? -4.698 -10.815 9.825 1.00 94.12 98 ILE A O 1
ATOM 785 N N . HIS A 1 99 ? -4.286 -12.825 8.911 1.00 93.44 99 HIS A N 1
ATOM 786 C CA . HIS A 1 99 ? -3.285 -13.211 9.897 1.00 93.44 99 HIS A CA 1
ATOM 787 C C . HIS A 1 99 ? -1.885 -12.714 9.484 1.00 93.44 99 HIS A C 1
ATOM 789 O O . HIS A 1 99 ? -1.472 -12.981 8.354 1.00 93.44 99 HIS A O 1
ATOM 795 N N . PRO A 1 100 ? -1.104 -12.064 10.371 1.00 91.31 100 PRO A N 1
ATOM 796 C CA . PRO A 1 100 ? 0.215 -11.518 10.030 1.00 91.31 100 PRO A CA 1
ATOM 797 C C . PRO A 1 100 ? 1.196 -12.589 9.532 1.00 91.31 100 PRO A C 1
ATOM 799 O O . PRO A 1 100 ? 1.919 -12.355 8.570 1.00 91.31 100 PRO A O 1
ATOM 802 N N . LEU A 1 101 ? 1.165 -13.797 10.111 1.00 91.94 101 LEU A N 1
ATOM 803 C CA . LEU A 1 101 ? 2.007 -14.921 9.659 1.00 91.94 101 LEU A CA 1
ATOM 804 C C . LEU A 1 101 ? 1.640 -15.469 8.270 1.00 91.94 101 LEU A C 1
ATOM 806 O O . LEU A 1 101 ? 2.365 -16.302 7.747 1.00 91.94 101 LEU A O 1
ATOM 810 N N . ILE A 1 102 ? 0.526 -15.029 7.683 1.00 94.12 102 ILE A N 1
ATOM 811 C CA . ILE A 1 102 ? 0.138 -15.363 6.307 1.00 94.12 102 ILE A CA 1
ATOM 812 C C . ILE A 1 102 ? 0.388 -14.152 5.404 1.00 94.12 102 ILE A C 1
ATOM 814 O O . ILE A 1 102 ? 0.979 -14.287 4.336 1.00 94.12 102 ILE A O 1
ATOM 818 N N . ALA A 1 103 ? -0.001 -12.958 5.857 1.00 94.50 103 ALA A N 1
ATOM 819 C CA . ALA A 1 103 ? 0.152 -11.717 5.108 1.00 94.50 103 ALA A CA 1
ATOM 820 C C . ALA A 1 103 ? 1.616 -11.407 4.764 1.00 94.50 103 ALA A C 1
ATOM 822 O O . ALA A 1 103 ? 1.912 -11.083 3.617 1.00 94.50 103 ALA A O 1
ATOM 823 N N . LEU A 1 104 ? 2.534 -11.554 5.726 1.00 93.38 104 LEU A N 1
ATOM 824 C CA . LEU A 1 104 ? 3.946 -11.251 5.504 1.00 93.38 104 LEU A CA 1
ATOM 825 C C . LEU A 1 104 ? 4.604 -12.208 4.495 1.00 93.38 104 LEU A C 1
ATOM 827 O O . LEU A 1 104 ? 5.200 -11.709 3.540 1.00 93.38 104 LEU A O 1
ATOM 831 N N . PRO A 1 105 ? 4.477 -13.546 4.613 1.00 94.44 105 PRO A N 1
ATOM 832 C CA . PRO A 1 105 ? 4.986 -14.448 3.584 1.00 94.44 105 PRO A CA 1
ATOM 833 C C . PRO A 1 105 ? 4.358 -14.235 2.208 1.00 94.44 105 PR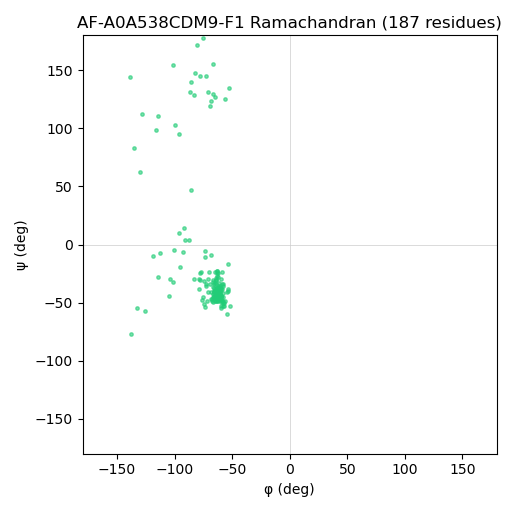O A C 1
ATOM 835 O O . PRO A 1 105 ? 5.076 -14.316 1.220 1.00 94.44 105 PRO A O 1
ATOM 838 N N . LEU A 1 106 ? 3.056 -13.932 2.118 1.00 93.94 106 LEU A N 1
ATOM 839 C CA . LEU A 1 106 ? 2.416 -13.623 0.832 1.00 93.94 106 LEU A CA 1
ATOM 840 C C . LEU A 1 106 ? 2.986 -12.348 0.202 1.00 93.94 106 LEU A C 1
ATOM 842 O O . LEU A 1 106 ? 3.230 -12.312 -1.005 1.00 93.94 106 LEU A O 1
ATOM 846 N N . TRP A 1 107 ? 3.233 -11.320 1.014 1.00 94.25 107 TRP A N 1
ATOM 847 C CA . TRP A 1 107 ? 3.853 -10.082 0.557 1.00 94.25 107 TRP A CA 1
ATOM 848 C C . TRP A 1 107 ? 5.285 -10.301 0.079 1.00 94.25 107 TRP A C 1
ATOM 850 O O . TRP A 1 107 ? 5.609 -9.944 -1.052 1.00 94.25 107 TRP A O 1
ATOM 860 N N . LEU A 1 108 ? 6.104 -11.001 0.866 1.00 91.06 108 LEU A N 1
ATOM 861 C CA . LEU A 1 108 ? 7.461 -11.371 0.464 1.00 91.06 108 LEU A CA 1
ATOM 862 C C . LEU A 1 108 ? 7.456 -12.227 -0.805 1.00 91.06 108 LEU A C 1
ATOM 864 O O . LEU A 1 108 ? 8.188 -11.927 -1.741 1.00 91.06 108 LEU A O 1
ATOM 868 N N . ALA A 1 109 ? 6.612 -13.258 -0.873 1.00 90.75 109 ALA A N 1
ATOM 869 C CA . ALA A 1 109 ? 6.508 -14.119 -2.046 1.00 90.75 109 ALA A CA 1
ATOM 870 C C . ALA A 1 109 ? 6.155 -13.316 -3.300 1.00 90.75 109 ALA A C 1
ATOM 872 O O . ALA A 1 109 ? 6.767 -13.533 -4.338 1.00 90.75 109 ALA A O 1
ATOM 873 N N . THR A 1 110 ? 5.238 -12.351 -3.195 1.00 90.06 110 THR A N 1
ATOM 874 C CA . THR A 1 110 ? 4.899 -11.450 -4.306 1.00 90.06 110 THR A CA 1
ATOM 875 C C . THR A 1 110 ? 6.133 -10.675 -4.771 1.00 90.06 110 THR A C 1
ATOM 877 O O . THR A 1 110 ? 6.453 -10.707 -5.956 1.00 90.06 110 THR A O 1
ATOM 880 N N . TYR A 1 111 ? 6.890 -10.071 -3.848 1.00 84.94 111 TYR A N 1
ATOM 881 C CA . TYR A 1 111 ? 8.146 -9.390 -4.180 1.00 84.94 111 TYR A CA 1
ATOM 882 C C . TYR A 1 111 ? 9.155 -10.316 -4.856 1.00 84.94 111 TYR A C 1
ATOM 884 O O . TYR A 1 111 ? 9.647 -10.002 -5.935 1.00 84.94 111 TYR A O 1
ATOM 892 N N . PHE A 1 112 ? 9.457 -11.468 -4.264 1.00 85.88 112 PHE A N 1
ATOM 893 C CA . PHE A 1 112 ? 10.477 -12.359 -4.808 1.00 85.88 112 PHE A CA 1
ATOM 894 C C . PHE A 1 112 ? 10.073 -12.964 -6.154 1.00 85.88 112 PHE A C 1
ATOM 896 O O . PHE A 1 112 ? 10.908 -13.005 -7.050 1.00 85.88 112 PHE A O 1
ATOM 903 N N . VAL A 1 113 ? 8.819 -13.401 -6.318 1.00 86.81 113 VAL A N 1
ATOM 904 C CA . VAL A 1 113 ? 8.329 -14.044 -7.550 1.00 86.81 113 VAL A CA 1
ATOM 905 C C . VAL A 1 113 ? 8.415 -13.095 -8.737 1.00 86.81 113 VAL A C 1
ATOM 907 O O . VAL A 1 113 ? 8.931 -13.480 -9.784 1.00 86.81 113 VAL A O 1
ATOM 910 N N . TRP A 1 114 ? 7.961 -11.854 -8.580 1.00 83.81 114 TRP A N 1
ATOM 911 C CA . TRP A 1 114 ? 7.983 -10.890 -9.677 1.00 83.81 114 TRP A CA 1
ATOM 912 C C . TRP A 1 114 ? 9.384 -10.422 -10.046 1.00 83.81 114 TRP A C 1
ATOM 914 O O . TRP A 1 114 ? 9.616 -10.087 -11.197 1.00 83.81 114 TRP A O 1
ATOM 924 N N . HIS A 1 115 ? 10.342 -10.503 -9.125 1.00 79.38 115 HIS A N 1
ATOM 925 C CA . HIS A 1 115 ? 11.745 -10.215 -9.416 1.00 79.38 115 HIS A CA 1
ATOM 926 C C . HIS A 1 115 ? 12.532 -11.437 -9.934 1.00 79.38 115 HIS A C 1
ATOM 928 O O . HIS A 1 115 ? 13.737 -11.339 -10.173 1.00 79.38 115 HIS A O 1
ATOM 934 N N . ILE A 1 116 ? 11.887 -12.594 -10.150 1.00 80.44 116 ILE A N 1
ATOM 935 C CA . ILE A 1 116 ? 12.515 -13.709 -10.874 1.00 80.44 116 ILE A CA 1
ATOM 936 C C . ILE A 1 116 ? 12.688 -13.283 -12.341 1.00 80.44 116 ILE A C 1
ATOM 938 O O . ILE A 1 116 ? 11.683 -13.005 -12.997 1.00 80.44 116 ILE A O 1
ATOM 942 N N . PRO A 1 117 ? 13.910 -13.305 -12.915 1.00 72.69 117 PRO A N 1
ATOM 943 C CA . PRO A 1 117 ? 14.175 -12.727 -14.237 1.00 72.69 117 PRO A CA 1
ATOM 944 C C . PRO A 1 117 ? 13.271 -13.240 -15.358 1.00 72.69 117 PRO A C 1
ATOM 946 O O . PRO A 1 117 ? 12.780 -12.457 -16.158 1.00 72.69 117 PRO A O 1
ATOM 949 N N . VAL A 1 118 ? 12.979 -14.544 -15.379 1.00 73.12 118 VAL A N 1
ATOM 950 C CA . VAL A 1 118 ? 12.102 -15.155 -16.395 1.00 73.12 118 VAL A CA 1
ATOM 951 C C . VAL A 1 118 ? 10.653 -14.671 -16.268 1.00 73.12 118 VAL A C 1
ATOM 953 O O . VAL A 1 118 ? 9.969 -14.497 -17.275 1.00 73.12 118 VAL A O 1
ATOM 956 N N . ILE A 1 119 ? 10.178 -14.456 -15.038 1.00 74.56 119 ILE A N 1
ATOM 957 C CA . ILE A 1 119 ? 8.813 -13.992 -14.760 1.00 74.56 119 ILE A CA 1
ATOM 958 C C . ILE A 1 119 ? 8.704 -12.506 -15.093 1.00 74.56 119 ILE A C 1
ATOM 960 O O . ILE A 1 119 ? 7.770 -12.102 -15.784 1.00 74.56 119 ILE A O 1
ATOM 964 N N . TYR A 1 120 ? 9.695 -11.723 -14.676 1.00 68.94 120 TYR A N 1
ATOM 965 C CA . TYR A 1 120 ? 9.753 -10.294 -14.941 1.00 68.94 120 TYR A CA 1
ATOM 966 C C . TYR A 1 120 ? 9.883 -9.983 -16.438 1.00 68.94 120 TYR A C 1
ATOM 968 O O . TYR A 1 120 ? 9.109 -9.198 -16.982 1.00 68.94 120 TYR A O 1
ATOM 976 N N . ASP A 1 121 ? 10.775 -10.675 -17.156 1.00 69.88 121 ASP A N 1
ATOM 977 C CA . ASP A 1 121 ? 10.893 -10.531 -18.611 1.00 69.88 121 ASP A CA 1
ATOM 978 C C . ASP A 1 121 ? 9.581 -10.948 -19.305 1.00 69.88 121 ASP A C 1
ATOM 980 O O . ASP A 1 121 ? 9.148 -10.314 -20.269 1.00 69.88 121 ASP A O 1
ATOM 984 N N . ALA A 1 122 ? 8.884 -11.980 -18.813 1.00 71.38 122 ALA A N 1
ATOM 985 C CA . ALA A 1 122 ? 7.569 -12.354 -19.335 1.00 71.38 122 ALA A CA 1
ATOM 986 C C . ALA A 1 122 ? 6.489 -11.288 -19.068 1.00 71.38 122 ALA A C 1
ATOM 988 O O . ALA A 1 122 ? 5.559 -11.174 -19.877 1.00 71.38 122 ALA A O 1
ATOM 989 N N . ALA A 1 123 ? 6.606 -10.527 -17.974 1.00 68.50 123 ALA A N 1
ATOM 990 C CA . ALA A 1 123 ? 5.716 -9.420 -17.631 1.00 68.50 123 ALA A CA 1
ATOM 991 C C . ALA A 1 123 ? 5.938 -8.222 -18.551 1.00 68.50 123 ALA A C 1
ATOM 993 O O . ALA A 1 123 ? 4.994 -7.735 -19.177 1.00 68.50 123 ALA A O 1
ATOM 994 N N . LEU A 1 124 ? 7.200 -7.840 -18.734 1.00 67.50 124 LEU A N 1
ATOM 995 C CA . LEU A 1 124 ? 7.607 -6.750 -19.617 1.00 67.50 124 LEU A CA 1
ATOM 996 C C . LEU A 1 124 ? 7.259 -7.014 -21.086 1.00 67.50 124 LEU A C 1
ATOM 998 O O . LEU A 1 124 ? 6.837 -6.103 -21.793 1.00 67.50 124 LEU A O 1
ATOM 1002 N N . ASN A 1 125 ? 7.347 -8.268 -21.539 1.00 71.50 125 ASN A N 1
ATOM 1003 C CA . ASN A 1 125 ? 6.929 -8.662 -22.889 1.00 71.50 125 ASN A CA 1
ATOM 1004 C C . ASN A 1 125 ? 5.400 -8.698 -23.076 1.00 71.50 125 ASN A C 1
ATOM 1006 O O . ASN A 1 125 ? 4.915 -8.837 -24.200 1.00 71.50 125 ASN A O 1
ATOM 1010 N N . ARG A 1 126 ? 4.618 -8.589 -21.993 1.00 72.25 126 ARG A N 1
ATOM 1011 C CA . ARG A 1 126 ? 3.148 -8.569 -22.015 1.00 72.25 126 ARG A CA 1
ATOM 1012 C C . ARG A 1 126 ? 2.604 -7.383 -21.207 1.00 72.25 126 ARG A C 1
ATOM 1014 O O . ARG A 1 126 ? 1.852 -7.589 -20.245 1.00 72.25 126 ARG A O 1
ATOM 1021 N N . PRO A 1 127 ? 2.914 -6.143 -21.628 1.00 65.94 127 PRO A N 1
ATOM 1022 C CA . PRO A 1 127 ? 2.674 -4.943 -20.831 1.00 65.94 127 PRO A CA 1
ATOM 1023 C C . PRO A 1 127 ? 1.188 -4.692 -20.546 1.00 65.94 127 PRO A C 1
ATOM 1025 O O . PRO A 1 127 ? 0.862 -4.144 -19.508 1.00 65.94 127 PRO A O 1
ATOM 1028 N N . HIS A 1 128 ? 0.276 -5.151 -21.410 1.00 67.12 128 HIS A N 1
ATOM 1029 C CA . HIS A 1 128 ? -1.171 -4.953 -21.238 1.00 67.12 128 HIS A CA 1
ATOM 1030 C C . HIS A 1 128 ? -1.892 -6.073 -20.467 1.00 67.12 128 HIS A C 1
ATOM 1032 O O . HIS A 1 128 ? -3.120 -6.069 -20.388 1.00 67.12 128 HIS A O 1
ATOM 1038 N N . SER A 1 129 ? -1.172 -7.072 -19.947 1.00 73.06 129 SER A N 1
ATOM 1039 C CA . SER A 1 129 ? -1.786 -8.181 -19.200 1.00 73.06 129 SER A CA 1
ATOM 1040 C C . SER A 1 129 ? -0.976 -8.548 -17.964 1.00 73.06 129 SER A C 1
ATOM 1042 O O . SER A 1 129 ? -1.344 -8.173 -16.855 1.00 73.06 129 SER A O 1
ATOM 1044 N N . LEU A 1 130 ? 0.140 -9.254 -18.141 1.00 73.06 130 LEU A N 1
ATOM 1045 C CA . LEU A 1 130 ? 0.909 -9.824 -17.038 1.00 73.06 130 LEU A CA 1
ATOM 1046 C C . LEU A 1 130 ? 1.525 -8.735 -16.142 1.00 73.06 130 LEU A C 1
ATOM 1048 O O . LEU A 1 130 ? 1.534 -8.895 -14.927 1.00 73.06 130 LEU A O 1
ATOM 1052 N N . LEU A 1 131 ? 1.921 -7.597 -16.720 1.00 70.50 131 LEU A N 1
ATOM 1053 C CA . LEU A 1 131 ? 2.402 -6.432 -15.969 1.00 70.50 131 LEU A CA 1
ATOM 1054 C C . LEU A 1 131 ? 1.302 -5.780 -15.105 1.00 70.50 131 LEU A C 1
ATOM 1056 O O . LEU A 1 131 ? 1.564 -5.278 -14.016 1.00 70.50 131 LEU A O 1
ATOM 1060 N N . HIS A 1 132 ? 0.039 -5.810 -15.538 1.00 75.19 132 HIS A N 1
ATOM 1061 C CA . HIS A 1 132 ? -1.074 -5.324 -14.710 1.00 75.19 132 HIS A CA 1
ATOM 1062 C C . HIS A 1 132 ? -1.382 -6.288 -13.564 1.00 75.19 132 HIS A C 1
ATOM 1064 O O . HIS A 1 132 ? -1.705 -5.852 -12.460 1.00 75.19 132 HIS A O 1
ATOM 1070 N N . VAL A 1 133 ? -1.253 -7.596 -13.812 1.00 79.62 133 VAL A N 1
ATOM 1071 C CA . VAL A 1 133 ? -1.369 -8.618 -12.762 1.00 79.62 133 VAL A CA 1
ATOM 1072 C C . VAL A 1 133 ? -0.271 -8.420 -11.722 1.00 79.62 133 VAL A C 1
ATOM 1074 O O . VAL A 1 133 ? -0.568 -8.444 -10.531 1.00 79.62 133 VAL A O 1
ATOM 1077 N N . GLU A 1 134 ? 0.959 -8.142 -12.150 1.00 79.12 134 GLU A N 1
ATOM 1078 C CA . GLU A 1 134 ? 2.062 -7.786 -11.258 1.00 79.12 134 GLU A CA 1
ATOM 1079 C C . GLU A 1 134 ? 1.697 -6.608 -10.352 1.00 79.12 134 GLU A C 1
ATOM 1081 O O . GLU A 1 134 ? 1.615 -6.774 -9.134 1.00 79.12 134 GLU A O 1
ATOM 1086 N N . HIS A 1 135 ? 1.362 -5.452 -10.927 1.00 79.19 135 HIS A N 1
ATOM 1087 C CA . HIS A 1 135 ? 1.014 -4.263 -10.146 1.00 79.19 135 HIS A CA 1
ATOM 1088 C C . HIS A 1 135 ? -0.189 -4.477 -9.217 1.00 79.19 135 HIS A C 1
ATOM 1090 O O . HIS A 1 135 ? -0.175 -4.027 -8.069 1.00 79.19 135 HIS A O 1
ATOM 1096 N N . LEU A 1 136 ? -1.217 -5.202 -9.670 1.00 85.12 136 LEU A N 1
ATOM 1097 C CA . LEU A 1 136 ? -2.373 -5.526 -8.839 1.00 85.12 136 LEU A CA 1
ATOM 1098 C C . LEU A 1 136 ? -1.984 -6.434 -7.668 1.00 85.12 136 LEU A C 1
ATOM 1100 O O . LEU A 1 136 ? -2.405 -6.189 -6.538 1.00 85.12 136 LEU A O 1
ATOM 1104 N N . THR A 1 137 ? -1.171 -7.465 -7.912 1.00 89.06 137 THR A N 1
ATOM 1105 C CA . THR A 1 137 ? -0.707 -8.358 -6.842 1.00 89.06 137 THR A CA 1
ATOM 1106 C C . THR A 1 137 ? 0.193 -7.631 -5.851 1.00 89.06 137 THR A C 1
ATOM 1108 O O . THR A 1 137 ? 0.019 -7.842 -4.655 1.00 89.06 137 THR A O 1
ATOM 1111 N N . TYR A 1 138 ? 1.054 -6.710 -6.299 1.00 87.12 138 TYR A N 1
ATOM 1112 C CA . TYR A 1 138 ? 1.820 -5.833 -5.410 1.00 87.12 138 TYR A CA 1
ATOM 1113 C C . TYR A 1 138 ? 0.919 -5.002 -4.504 1.00 87.12 138 TYR A C 1
ATOM 1115 O O . TYR A 1 138 ? 1.098 -5.001 -3.286 1.00 87.12 138 TYR A O 1
ATOM 1123 N N . PHE A 1 139 ? -0.075 -4.330 -5.085 1.00 91.56 139 PHE A N 1
ATOM 1124 C CA . PHE A 1 139 ? -0.988 -3.490 -4.323 1.00 91.56 139 PHE A CA 1
ATOM 1125 C C . PHE A 1 139 ? -1.789 -4.312 -3.301 1.00 91.56 139 PHE A C 1
ATOM 1127 O O . PHE A 1 139 ? -1.844 -3.962 -2.121 1.00 91.56 139 PHE A O 1
ATOM 1134 N N . VAL A 1 140 ? -2.367 -5.444 -3.721 1.00 93.88 140 VAL A N 1
ATOM 1135 C CA . VAL A 1 140 ? -3.143 -6.338 -2.843 1.00 93.88 140 VAL A CA 1
ATOM 1136 C C . VAL A 1 140 ? -2.269 -6.922 -1.735 1.00 93.88 140 VAL A C 1
ATOM 1138 O O . VAL A 1 140 ? -2.670 -6.920 -0.571 1.00 93.88 140 VAL A O 1
ATOM 1141 N N . ALA A 1 141 ? -1.066 -7.384 -2.067 1.00 94.00 141 ALA A N 1
ATOM 1142 C CA . ALA A 1 141 ? -0.111 -7.879 -1.090 1.00 94.00 141 ALA A CA 1
ATOM 1143 C C . ALA A 1 141 ? 0.267 -6.794 -0.073 1.00 94.00 141 ALA A C 1
ATOM 1145 O O . ALA A 1 141 ? 0.315 -7.070 1.125 1.00 94.00 141 ALA A O 1
ATOM 1146 N N . GLY A 1 142 ? 0.484 -5.557 -0.528 1.00 95.44 142 GLY A N 1
ATOM 1147 C CA . GLY A 1 142 ? 0.731 -4.404 0.334 1.00 95.44 142 GLY A CA 1
ATOM 1148 C C . GLY A 1 142 ? -0.424 -4.132 1.294 1.00 95.44 142 GLY A C 1
ATOM 1149 O O . GLY A 1 142 ? -0.209 -3.930 2.490 1.00 95.44 142 GLY A O 1
ATOM 1150 N N . VAL A 1 143 ? -1.665 -4.196 0.800 1.00 96.81 143 VAL A N 1
ATOM 1151 C CA . VAL A 1 143 ? -2.871 -4.030 1.626 1.00 96.81 143 VAL A CA 1
ATOM 1152 C C . VAL A 1 143 ? -2.922 -5.111 2.706 1.00 96.81 143 VAL A C 1
ATOM 1154 O O . VAL A 1 143 ? -3.160 -4.797 3.873 1.00 96.81 143 VAL A O 1
ATOM 1157 N N . LEU A 1 144 ? -2.655 -6.372 2.344 1.00 96.62 144 LEU A N 1
ATOM 1158 C CA . LEU A 1 144 ? -2.603 -7.483 3.297 1.00 96.62 144 LEU A CA 1
ATOM 1159 C C . LEU A 1 144 ? -1.492 -7.284 4.332 1.00 96.62 144 LEU A C 1
ATOM 1161 O O . LEU A 1 144 ? -1.729 -7.524 5.513 1.00 96.62 144 LEU A O 1
ATOM 1165 N N . MET A 1 145 ? -0.310 -6.818 3.916 1.00 96.56 145 MET A N 1
ATOM 1166 C CA . MET A 1 145 ? 0.832 -6.591 4.803 1.00 96.56 145 MET A CA 1
ATOM 1167 C C . MET A 1 145 ? 0.527 -5.521 5.857 1.00 96.56 145 MET A C 1
ATOM 1169 O O . MET A 1 145 ? 0.793 -5.742 7.039 1.00 96.56 145 MET A O 1
ATOM 1173 N N . TRP A 1 146 ? -0.090 -4.404 5.458 1.00 97.75 146 TRP A N 1
ATOM 1174 C CA . TRP A 1 146 ? -0.419 -3.294 6.357 1.00 97.75 146 TRP A CA 1
ATOM 1175 C C . TRP A 1 146 ? -1.636 -3.548 7.252 1.00 97.75 146 TRP A C 1
ATOM 1177 O O . TRP A 1 146 ? -1.745 -2.944 8.325 1.00 97.75 146 TRP A O 1
ATOM 1187 N N . TRP A 1 147 ? -2.555 -4.436 6.865 1.00 97.81 147 TRP A N 1
ATOM 1188 C CA . TRP A 1 147 ? -3.810 -4.635 7.599 1.00 97.81 147 TRP A CA 1
ATOM 1189 C C . TRP A 1 147 ? -3.630 -5.032 9.077 1.00 97.81 147 TRP A C 1
ATOM 1191 O O . TRP A 1 147 ? -4.240 -4.385 9.937 1.00 97.81 147 TRP A O 1
ATOM 1201 N N . PRO A 1 148 ? -2.784 -6.028 9.427 1.00 95.81 148 PRO A N 1
ATOM 1202 C CA . PRO A 1 148 ? -2.518 -6.398 10.818 1.00 95.81 148 PRO A CA 1
ATOM 1203 C C . PRO A 1 148 ? -1.867 -5.273 11.631 1.00 95.81 148 PRO A C 1
ATOM 1205 O O . PRO A 1 148 ? -2.056 -5.196 12.844 1.00 95.81 148 PRO A O 1
ATOM 1208 N N . VAL A 1 149 ? -1.118 -4.385 10.977 1.00 96.69 149 VAL A N 1
ATOM 1209 C CA . VAL A 1 149 ? -0.425 -3.267 11.628 1.00 96.69 149 VAL A CA 1
ATOM 1210 C C . VAL A 1 149 ? -1.422 -2.174 12.004 1.00 96.69 149 VAL A C 1
ATOM 1212 O O . VAL A 1 149 ? -1.486 -1.753 13.161 1.00 96.69 149 VAL A O 1
ATOM 1215 N N . VAL A 1 150 ? -2.246 -1.752 11.045 1.00 96.88 150 VAL A N 1
ATOM 1216 C CA . VAL A 1 150 ? -3.184 -0.638 11.232 1.00 96.88 150 VAL A CA 1
ATOM 1217 C C . VAL A 1 150 ? -4.397 -1.061 12.063 1.00 96.88 150 VAL A C 1
ATOM 1219 O O . VAL A 1 150 ? -4.760 -0.378 13.018 1.00 96.88 150 VAL A O 1
ATOM 1222 N N . HIS A 1 151 ? -5.012 -2.201 11.734 1.00 96.75 151 HIS A N 1
ATOM 1223 C CA . HIS A 1 151 ? -6.301 -2.617 12.305 1.00 96.75 151 HIS A CA 1
ATOM 1224 C C . HIS A 1 151 ? -6.223 -3.850 13.207 1.00 96.75 151 HIS A C 1
ATOM 1226 O O . HIS A 1 151 ? -7.218 -4.203 13.843 1.00 96.75 151 HIS A O 1
ATOM 1232 N N . GLY A 1 152 ? -5.069 -4.517 13.278 1.00 93.56 152 GLY A N 1
ATOM 1233 C CA . GLY A 1 152 ? -4.880 -5.683 14.138 1.00 93.56 152 GLY A CA 1
ATOM 1234 C C . GLY A 1 152 ? -4.799 -5.319 15.621 1.00 93.56 152 GLY A C 1
ATOM 1235 O O . GLY A 1 152 ? -4.240 -4.289 16.013 1.00 93.56 152 GLY A O 1
ATOM 1236 N N . ALA A 1 153 ? -5.334 -6.211 16.455 1.00 92.94 153 ALA A N 1
ATOM 1237 C CA . ALA A 1 153 ? -5.342 -6.103 17.914 1.00 92.94 153 ALA A CA 1
ATOM 1238 C C . ALA A 1 153 ? -4.044 -6.655 18.541 1.00 92.94 153 ALA A C 1
ATOM 1240 O O . ALA A 1 153 ? -4.082 -7.444 19.481 1.00 92.94 153 ALA A O 1
ATOM 1241 N N . TYR A 1 154 ? -2.896 -6.269 17.981 1.00 94.12 154 TYR A N 1
ATOM 1242 C CA . TYR A 1 154 ? -1.564 -6.645 18.465 1.00 94.12 154 TYR A CA 1
ATOM 1243 C C . TYR A 1 154 ? -0.937 -5.493 19.254 1.00 94.12 154 TYR A C 1
ATOM 1245 O O . TYR A 1 154 ? -1.268 -4.331 19.013 1.00 94.12 154 TYR A O 1
ATOM 1253 N N . SER A 1 155 ? -0.015 -5.804 20.168 1.00 96.31 155 SER A N 1
ATOM 1254 C CA . SER A 1 155 ? 0.768 -4.777 20.861 1.00 96.31 155 SER A CA 1
ATOM 1255 C C . SER A 1 155 ? 1.702 -4.045 19.894 1.00 96.31 155 SER A C 1
ATOM 1257 O O . SER A 1 155 ? 2.125 -4.602 18.876 1.00 96.31 155 SER A O 1
ATOM 1259 N N . ASP A 1 156 ? 2.075 -2.813 20.237 1.00 95.62 156 ASP A N 1
ATOM 1260 C CA . ASP A 1 156 ? 2.973 -2.001 19.409 1.00 95.62 156 ASP A CA 1
ATOM 1261 C C . ASP A 1 156 ? 4.333 -2.681 19.193 1.00 95.62 156 ASP A C 1
ATOM 1263 O O . ASP A 1 156 ? 4.886 -2.613 18.100 1.00 95.62 156 ASP A O 1
ATOM 1267 N N . GLY A 1 157 ? 4.828 -3.433 20.185 1.00 97.19 157 GLY A N 1
ATOM 1268 C CA . GLY A 1 157 ? 6.054 -4.227 20.055 1.00 97.19 157 GLY A CA 1
ATOM 1269 C C . GLY A 1 157 ? 5.955 -5.332 18.997 1.00 97.19 157 GLY A C 1
ATOM 1270 O O . GLY A 1 157 ? 6.881 -5.513 18.211 1.00 97.19 157 GLY A O 1
ATOM 1271 N N . VAL A 1 158 ? 4.817 -6.033 18.916 1.00 95.94 158 VAL A N 1
ATOM 1272 C CA . VAL A 1 158 ? 4.585 -7.059 17.882 1.00 95.94 158 VAL A CA 1
ATOM 1273 C C . VAL A 1 158 ? 4.471 -6.417 16.501 1.00 95.94 158 VAL A C 1
ATOM 1275 O O . VAL A 1 158 ? 5.043 -6.928 15.540 1.00 95.94 158 VAL A O 1
ATOM 1278 N N . LYS A 1 159 ? 3.780 -5.277 16.393 1.00 95.62 159 LYS A N 1
ATOM 1279 C CA . LYS A 1 159 ? 3.667 -4.523 15.135 1.00 95.62 159 LYS A CA 1
ATOM 1280 C C . LYS A 1 159 ? 5.026 -4.005 14.661 1.00 95.62 159 LYS A C 1
ATOM 1282 O O . LYS A 1 159 ? 5.343 -4.130 13.482 1.00 95.62 159 LYS A O 1
ATOM 1287 N N . ALA A 1 160 ? 5.843 -3.484 15.574 1.00 96.12 160 ALA A N 1
ATOM 1288 C CA . ALA A 1 160 ? 7.197 -3.032 15.278 1.00 96.12 160 ALA A CA 1
ATOM 1289 C C . ALA A 1 160 ? 8.093 -4.193 14.823 1.00 96.12 160 ALA A C 1
ATOM 1291 O O . ALA A 1 160 ? 8.759 -4.076 13.799 1.00 96.12 160 ALA A O 1
ATOM 1292 N N . ALA A 1 161 ? 8.060 -5.334 15.520 1.00 96.69 161 ALA A N 1
ATOM 1293 C CA . ALA A 1 161 ? 8.805 -6.529 15.123 1.00 96.69 161 ALA A CA 1
ATOM 1294 C C . ALA A 1 161 ? 8.359 -7.063 13.751 1.00 96.69 161 ALA A C 1
ATOM 1296 O O . ALA A 1 161 ? 9.194 -7.465 12.946 1.00 96.69 161 ALA A O 1
ATOM 1297 N N . TYR A 1 162 ? 7.056 -7.024 13.463 1.00 96.06 162 TYR A N 1
ATOM 1298 C CA . TYR A 1 162 ? 6.493 -7.413 12.172 1.00 96.06 162 TYR A CA 1
ATOM 1299 C C . TYR A 1 162 ? 6.988 -6.518 11.026 1.00 96.06 162 TYR A C 1
ATOM 1301 O O . TYR A 1 162 ? 7.461 -7.027 10.013 1.00 96.06 162 TYR A O 1
ATOM 1309 N N . LEU A 1 163 ? 6.938 -5.193 11.200 1.00 95.44 163 LEU A N 1
ATOM 1310 C CA . LEU A 1 163 ? 7.451 -4.238 10.211 1.00 95.44 163 LEU A CA 1
ATOM 1311 C C . LEU A 1 163 ? 8.970 -4.351 10.043 1.00 95.44 163 LEU A C 1
ATOM 1313 O O . LEU A 1 163 ? 9.477 -4.301 8.925 1.00 95.44 163 LEU A O 1
ATOM 1317 N N . PHE A 1 164 ? 9.695 -4.551 11.144 1.00 94.44 164 PHE A N 1
ATOM 1318 C CA . PHE A 1 164 ? 11.134 -4.779 11.109 1.00 94.44 164 PHE A CA 1
ATOM 1319 C C . PHE A 1 164 ? 11.480 -6.059 10.341 1.00 94.44 164 PHE A C 1
ATOM 1321 O O . PHE A 1 164 ? 12.369 -6.042 9.495 1.00 94.44 164 PHE A O 1
ATOM 1328 N N . ALA A 1 165 ? 10.746 -7.151 10.570 1.00 93.88 165 ALA A N 1
ATOM 1329 C CA . ALA A 1 165 ? 10.908 -8.385 9.810 1.00 93.88 165 ALA A CA 1
ATOM 1330 C C . ALA A 1 165 ? 10.608 -8.174 8.320 1.00 93.88 165 ALA A C 1
ATOM 1332 O O . ALA A 1 165 ? 11.386 -8.627 7.486 1.00 93.88 165 ALA A O 1
ATOM 1333 N N . ALA A 1 166 ? 9.537 -7.449 7.975 1.00 92.56 166 ALA A N 1
ATOM 1334 C CA . ALA A 1 166 ? 9.231 -7.099 6.588 1.00 92.56 166 ALA A CA 1
ATOM 1335 C C . ALA A 1 166 ? 10.395 -6.353 5.920 1.00 92.56 166 ALA A C 1
ATOM 1337 O O . ALA A 1 166 ? 10.851 -6.755 4.851 1.00 92.56 166 ALA A O 1
ATOM 1338 N N . PHE A 1 167 ? 10.936 -5.335 6.595 1.00 89.38 167 PHE A N 1
ATOM 1339 C CA . PHE A 1 167 ? 12.092 -4.579 6.122 1.00 89.38 167 PHE A CA 1
ATOM 1340 C C . PHE A 1 167 ? 13.328 -5.469 5.930 1.00 89.38 167 PHE A C 1
ATOM 1342 O O . PHE A 1 167 ? 13.910 -5.488 4.846 1.00 89.38 167 PHE A O 1
ATOM 1349 N N . VAL A 1 168 ? 13.720 -6.239 6.950 1.00 90.19 168 VAL A N 1
ATOM 1350 C CA . VAL A 1 168 ? 14.919 -7.094 6.907 1.00 90.19 168 VAL A CA 1
ATOM 1351 C C . VAL A 1 168 ? 14.804 -8.181 5.840 1.00 90.19 168 VAL A C 1
ATOM 1353 O O . VAL A 1 168 ? 15.794 -8.480 5.183 1.00 90.19 168 VAL A O 1
ATOM 1356 N N . LEU A 1 169 ? 13.621 -8.765 5.643 1.00 88.94 169 LEU A N 1
ATOM 1357 C CA . LEU A 1 169 ? 13.417 -9.854 4.686 1.00 88.94 169 LEU A CA 1
ATOM 1358 C C . LEU A 1 169 ? 13.297 -9.364 3.236 1.00 88.94 169 LEU A C 1
ATOM 1360 O O . LEU A 1 169 ? 13.701 -10.085 2.327 1.00 88.94 169 LEU A O 1
ATOM 1364 N N . ALA A 1 170 ? 12.792 -8.148 3.008 1.00 85.75 170 ALA A N 1
ATOM 1365 C CA . ALA A 1 170 ? 12.730 -7.54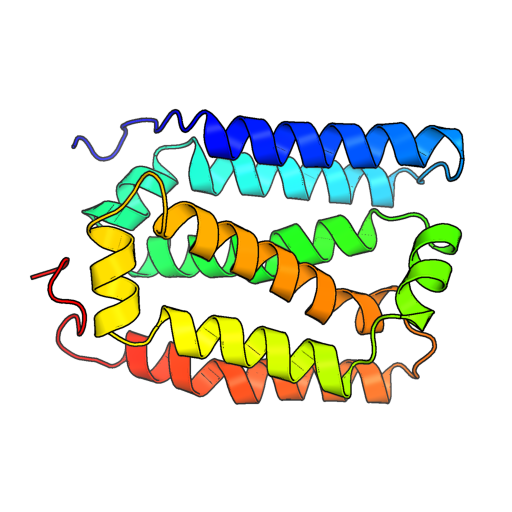7 1.673 1.00 85.75 170 ALA A CA 1
ATOM 1366 C C . ALA A 1 170 ? 14.053 -6.878 1.249 1.00 85.75 170 ALA A C 1
ATOM 1368 O O . ALA A 1 170 ? 14.393 -6.866 0.065 1.00 85.75 170 ALA A O 1
ATOM 1369 N N . SER A 1 171 ? 14.834 -6.362 2.207 1.00 81.56 171 SER A N 1
ATOM 1370 C CA . SER A 1 171 ? 16.088 -5.632 1.951 1.00 81.56 171 SER A CA 1
ATOM 1371 C C . SER A 1 171 ? 17.113 -6.377 1.077 1.00 81.56 171 SER A C 1
ATOM 1373 O O . SER A 1 171 ? 17.708 -5.725 0.221 1.00 81.56 171 SER A O 1
ATOM 1375 N N . PRO A 1 172 ? 17.336 -7.705 1.210 1.00 82.06 172 PRO A N 1
ATOM 1376 C CA . PRO A 1 172 ? 18.262 -8.442 0.353 1.00 82.06 172 PRO A CA 1
ATOM 1377 C C . PRO A 1 172 ? 17.920 -8.342 -1.129 1.00 82.06 172 PRO A C 1
ATOM 1379 O O . PRO A 1 172 ? 18.828 -8.256 -1.948 1.00 82.06 172 PRO A O 1
ATOM 1382 N N . LEU A 1 173 ? 16.629 -8.314 -1.475 1.00 75.81 173 LEU A N 1
ATOM 1383 C CA . LEU A 1 173 ? 16.186 -8.180 -2.858 1.00 75.81 173 LEU A CA 1
ATOM 1384 C C . LEU A 1 173 ? 16.542 -6.794 -3.404 1.00 75.81 173 LEU A C 1
ATOM 1386 O O . LEU A 1 173 ? 17.167 -6.690 -4.457 1.00 75.81 173 LEU A O 1
ATOM 1390 N N . GLY A 1 174 ? 16.225 -5.737 -2.649 1.00 69.50 174 GLY A N 1
ATOM 1391 C CA . GLY A 1 174 ? 16.574 -4.363 -3.019 1.00 69.50 174 GLY A CA 1
ATOM 1392 C C . GLY A 1 174 ? 18.086 -4.140 -3.113 1.00 69.50 174 GLY A C 1
ATOM 1393 O O . GLY A 1 174 ? 18.562 -3.540 -4.073 1.00 69.50 174 GLY A O 1
ATOM 1394 N N . LEU A 1 175 ? 18.854 -4.675 -2.158 1.00 74.31 175 LEU A N 1
ATOM 1395 C CA . LEU A 1 175 ? 20.314 -4.566 -2.130 1.00 74.31 175 LEU A CA 1
ATOM 1396 C C . LEU A 1 175 ? 20.963 -5.330 -3.288 1.00 74.31 175 LEU A C 1
ATOM 1398 O O . LEU A 1 175 ? 21.851 -4.795 -3.947 1.00 74.31 175 LEU A O 1
ATOM 1402 N N . LEU A 1 176 ? 20.507 -6.558 -3.554 1.00 72.81 176 LEU A N 1
ATOM 1403 C CA . LEU A 1 176 ? 20.979 -7.360 -4.678 1.00 72.81 176 LEU A CA 1
ATOM 1404 C C . LEU A 1 176 ? 20.768 -6.594 -5.985 1.00 72.81 176 LEU A C 1
ATOM 1406 O O . LEU A 1 176 ? 21.721 -6.382 -6.727 1.00 72.81 176 LEU A O 1
ATOM 1410 N N . LEU A 1 177 ? 19.546 -6.119 -6.234 1.00 67.31 177 LEU A N 1
ATOM 1411 C CA . LEU A 1 177 ? 19.194 -5.404 -7.461 1.00 67.31 177 LEU A CA 1
ATOM 1412 C C . LEU A 1 177 ? 19.917 -4.059 -7.610 1.00 67.31 177 LEU A C 1
ATOM 1414 O O . LEU A 1 177 ? 20.246 -3.677 -8.729 1.00 67.31 177 LEU A O 1
ATOM 1418 N N . ALA A 1 178 ? 20.197 -3.361 -6.507 1.00 66.62 178 ALA A N 1
ATOM 1419 C CA . ALA A 1 178 ? 20.928 -2.095 -6.522 1.00 66.62 178 ALA A CA 1
ATOM 1420 C C . ALA A 1 178 ? 22.439 -2.260 -6.766 1.00 66.62 178 ALA A C 1
ATOM 1422 O O . ALA A 1 178 ? 23.062 -1.373 -7.345 1.00 66.62 178 ALA A O 1
ATOM 1423 N N . LEU A 1 179 ? 23.037 -3.370 -6.320 1.00 67.38 179 LEU A N 1
ATOM 1424 C CA . LEU A 1 179 ? 24.483 -3.614 -6.415 1.00 67.38 179 LEU A CA 1
ATOM 1425 C C . LEU A 1 179 ? 24.901 -4.386 -7.670 1.00 67.38 179 LEU A C 1
ATOM 1427 O O . LEU A 1 179 ? 26.097 -4.553 -7.919 1.00 67.38 179 LEU A O 1
ATOM 1431 N N . LEU A 1 180 ? 23.946 -4.873 -8.460 1.00 64.81 180 LEU A N 1
ATOM 1432 C CA . LEU A 1 180 ? 24.243 -5.611 -9.679 1.00 64.81 180 LEU A CA 1
ATOM 1433 C C . LEU A 1 180 ? 24.854 -4.676 -10.744 1.00 64.81 180 LEU A C 1
ATOM 1435 O O . LEU A 1 180 ? 24.200 -3.734 -11.188 1.00 64.81 180 LEU A O 1
ATOM 1439 N N . PRO A 1 181 ? 26.093 -4.937 -11.211 1.00 51.22 181 PRO A N 1
ATOM 1440 C CA . PRO A 1 181 ? 26.814 -4.049 -12.132 1.00 51.22 181 PRO A CA 1
ATOM 1441 C C . PRO A 1 181 ? 26.271 -4.072 -13.570 1.00 51.22 181 PRO A C 1
ATOM 1443 O O . PRO A 1 181 ? 26.738 -3.322 -14.425 1.00 51.22 181 PRO A O 1
ATOM 1446 N N . ARG A 1 182 ? 25.313 -4.957 -13.866 1.00 55.53 182 ARG A N 1
ATOM 1447 C CA . ARG A 1 182 ? 24.587 -5.034 -15.137 1.00 55.53 182 ARG A CA 1
ATOM 1448 C C . ARG A 1 182 ? 23.114 -5.311 -14.839 1.00 55.53 182 ARG A C 1
ATOM 1450 O O . ARG A 1 182 ? 22.850 -6.089 -13.919 1.00 55.53 182 ARG A O 1
ATOM 1457 N N . PRO A 1 183 ? 22.169 -4.748 -15.615 1.00 56.06 183 PRO A N 1
ATOM 1458 C CA . PRO A 1 183 ? 20.772 -5.122 -15.486 1.00 56.06 183 PRO A CA 1
ATOM 1459 C C . PRO A 1 183 ? 20.637 -6.635 -15.681 1.00 56.06 183 PRO A C 1
ATOM 1461 O O . PRO A 1 183 ? 21.120 -7.196 -16.666 1.00 56.06 183 PRO A O 1
ATOM 1464 N N . VAL A 1 184 ? 20.024 -7.301 -14.702 1.00 56.41 184 VAL A N 1
ATOM 1465 C CA . VAL A 1 184 ? 19.777 -8.752 -14.751 1.00 56.41 184 VAL A CA 1
ATOM 1466 C C . VAL A 1 184 ? 18.707 -9.083 -15.783 1.00 56.41 184 VAL A C 1
ATOM 1468 O O . VAL A 1 184 ? 18.745 -10.146 -16.397 1.00 56.41 184 VAL A O 1
ATOM 1471 N N . TYR A 1 185 ? 17.783 -8.152 -15.997 1.00 53.66 185 TYR A N 1
ATOM 1472 C CA . TYR A 1 185 ? 16.671 -8.306 -16.920 1.00 53.66 185 TYR A CA 1
ATOM 1473 C C . TYR A 1 185 ? 17.112 -7.975 -18.343 1.00 53.66 185 TYR A C 1
ATOM 1475 O O . TYR A 1 185 ? 17.702 -6.919 -18.593 1.00 53.66 185 TYR A O 1
ATOM 1483 N N . GLY A 1 186 ? 16.826 -8.884 -19.280 1.00 53.56 186 GLY A N 1
ATOM 1484 C CA . GLY A 1 186 ? 17.232 -8.747 -20.679 1.00 53.56 186 GLY A CA 1
ATOM 1485 C C . GLY A 1 186 ? 16.595 -7.543 -21.372 1.00 53.56 186 GLY A C 1
ATOM 1486 O O . GLY A 1 186 ? 17.164 -7.026 -22.325 1.00 53.56 186 GLY A O 1
ATOM 1487 N N . PHE A 1 187 ? 15.461 -7.067 -20.856 1.00 51.25 187 PHE A N 1
ATOM 1488 C CA . PHE A 1 187 ? 14.734 -5.905 -21.365 1.00 51.25 187 PHE A CA 1
ATOM 1489 C C . PHE A 1 187 ? 15.494 -4.572 -21.258 1.00 51.25 187 PHE A C 1
ATOM 1491 O O . PHE A 1 187 ? 15.276 -3.684 -22.075 1.00 51.25 187 PHE A O 1
ATOM 1498 N N . TYR A 1 188 ? 16.381 -4.422 -20.268 1.00 49.12 188 TYR A N 1
ATOM 1499 C CA . TYR A 1 188 ? 17.179 -3.202 -20.075 1.00 49.12 188 TYR A CA 1
ATOM 1500 C C . TYR A 1 188 ? 18.582 -3.292 -20.707 1.00 49.12 188 TYR A C 1
ATOM 1502 O O . TYR A 1 188 ? 19.434 -2.453 -20.404 1.00 49.12 188 TYR A O 1
ATOM 1510 N N . LYS A 1 189 ? 18.854 -4.326 -21.519 1.00 49.91 189 LYS A N 1
ATOM 1511 C CA . LYS A 1 189 ? 20.081 -4.415 -22.325 1.00 49.91 189 LYS A CA 1
ATOM 1512 C C . LYS A 1 189 ? 19.975 -3.619 -23.617 1.00 49.91 189 LYS A C 1
ATOM 1514 O O . LYS A 1 189 ? 18.872 -3.579 -24.200 1.00 49.91 189 LYS A O 1
#

Nearest PDB structures (foldseek):
  5c21-assembly1_A  TM=2.116E-01  e=5.658E+00  Escherichia coli
  3zys-assembly1_B-1  TM=1.896E-01  e=8.300E+00  Homo sapiens

pLDDT: mean 86.68, std 11.69, range [49.12, 98.25]

Sequence (189 aa):
MHPYSWALHWDVLLVIAALAAAYYLSQRRWPSDTRQRAAFDLAVILLLAVYITPLHTIALHYLLSIHFLQNVATAEWAPGLVVYAVAPALGRTVARFIHPLIALPLWLATYFVWHIPVIYDAALNRPHSLLHVEHLTYFVAGVLMWWPVVHGAYSDGVKAAYLFAAFVLASPLGLLLALLPRPVYGFYK